Protein AF-A0AAU2SPL1-F1 (afdb_monomer_lite)

Radius of gyration: 20.22 Å; chains: 1; bounding box: 46×49×50 Å

Structure (mmCIF, N/CA/C/O backbone):
data_AF-A0AAU2SPL1-F1
#
_entry.id   AF-A0AAU2SPL1-F1
#
loop_
_atom_site.group_PDB
_atom_site.id
_atom_site.type_symbol
_atom_site.label_atom_id
_atom_site.label_alt_id
_atom_site.label_comp_id
_atom_site.label_asym_id
_atom_site.label_entity_id
_atom_site.label_seq_id
_atom_s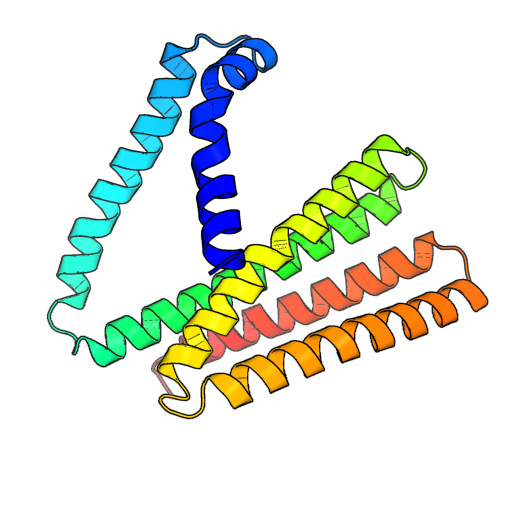ite.pdbx_PDB_ins_code
_atom_site.Cartn_x
_atom_site.Cartn_y
_atom_site.Cartn_z
_atom_site.occupancy
_atom_site.B_iso_or_equiv
_atom_site.auth_seq_id
_atom_site.auth_comp_id
_atom_site.auth_asym_id
_atom_site.auth_atom_id
_atom_site.pdbx_PDB_model_num
ATOM 1 N N . MET A 1 1 ? 6.903 10.094 13.150 1.00 38.91 1 MET A N 1
ATOM 2 C CA . MET A 1 1 ? 7.030 11.472 12.607 1.00 38.91 1 MET A CA 1
ATOM 3 C C . MET A 1 1 ? 7.640 11.510 11.207 1.00 38.91 1 MET A C 1
ATOM 5 O O . MET A 1 1 ? 6.997 12.070 10.337 1.00 38.91 1 MET A O 1
ATOM 9 N N . LEU A 1 2 ? 8.795 10.880 10.939 1.00 44.78 2 LEU A N 1
ATOM 10 C CA . LEU A 1 2 ? 9.399 10.853 9.589 1.00 44.78 2 LEU A CA 1
ATOM 11 C C . LEU A 1 2 ? 8.494 10.259 8.497 1.00 44.78 2 LEU A C 1
ATOM 13 O O . LEU A 1 2 ? 8.427 10.802 7.402 1.00 44.78 2 LEU A O 1
ATOM 17 N N . ALA A 1 3 ? 7.754 9.189 8.795 1.00 45.12 3 ALA A N 1
ATOM 18 C CA . ALA A 1 3 ? 6.826 8.583 7.838 1.00 45.12 3 ALA A CA 1
ATOM 19 C C . ALA A 1 3 ? 5.606 9.486 7.538 1.00 45.12 3 ALA A C 1
ATOM 21 O O . ALA A 1 3 ? 5.127 9.541 6.412 1.00 45.12 3 ALA A O 1
ATOM 22 N N . ALA A 1 4 ? 5.153 10.267 8.528 1.00 47.97 4 ALA A N 1
ATOM 23 C CA . ALA A 1 4 ? 4.039 11.207 8.376 1.00 47.97 4 ALA A CA 1
ATOM 24 C C . ALA A 1 4 ? 4.476 12.410 7.547 1.00 47.97 4 ALA A C 1
ATOM 26 O O . ALA A 1 4 ? 3.766 12.857 6.656 1.00 47.97 4 ALA A O 1
ATOM 27 N N . PHE A 1 5 ? 5.682 12.891 7.843 1.00 52.00 5 PHE A N 1
ATOM 28 C CA . PHE A 1 5 ? 6.346 13.959 7.122 1.00 52.00 5 PHE A CA 1
ATOM 29 C C . PHE A 1 5 ? 6.591 13.576 5.660 1.00 52.00 5 PHE A C 1
ATOM 31 O O . PHE A 1 5 ? 6.215 14.327 4.771 1.00 52.00 5 PHE A O 1
ATOM 38 N N . THR A 1 6 ? 7.167 12.401 5.396 1.00 51.50 6 THR A N 1
ATOM 39 C CA . THR A 1 6 ? 7.421 11.922 4.026 1.00 51.50 6 THR A CA 1
ATOM 40 C C . THR A 1 6 ? 6.134 11.661 3.255 1.00 51.50 6 THR A C 1
ATOM 42 O O . THR A 1 6 ? 6.059 12.060 2.100 1.00 51.50 6 THR A O 1
ATOM 45 N N . PHE A 1 7 ? 5.102 11.083 3.881 1.00 52.59 7 PHE A N 1
ATOM 46 C CA . PHE A 1 7 ? 3.789 10.925 3.252 1.00 52.5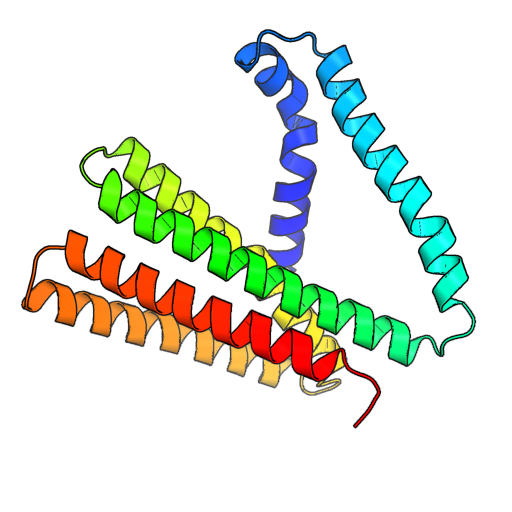9 7 PHE A CA 1
ATOM 47 C C . PHE A 1 7 ? 3.159 12.277 2.911 1.00 52.59 7 PHE A C 1
ATOM 49 O O . PHE A 1 7 ? 2.789 12.502 1.767 1.00 52.59 7 PHE A O 1
ATOM 56 N N . ASN A 1 8 ? 3.099 13.204 3.870 1.00 48.12 8 ASN A N 1
ATOM 57 C CA . ASN A 1 8 ? 2.521 14.529 3.649 1.00 48.12 8 ASN A CA 1
ATOM 58 C C . ASN A 1 8 ? 3.320 15.325 2.605 1.00 48.12 8 ASN A C 1
ATOM 60 O O . ASN A 1 8 ? 2.734 15.998 1.765 1.00 48.12 8 ASN A O 1
ATOM 64 N N . THR A 1 9 ? 4.647 15.183 2.602 1.00 56.47 9 THR A N 1
ATOM 65 C CA . THR A 1 9 ? 5.514 15.770 1.576 1.00 56.47 9 THR A CA 1
ATOM 66 C C . THR A 1 9 ? 5.210 15.163 0.214 1.00 56.47 9 THR A C 1
ATOM 68 O O . THR A 1 9 ? 5.000 15.917 -0.719 1.00 56.47 9 THR A O 1
ATOM 71 N N . ALA A 1 10 ? 5.130 13.836 0.084 1.00 53.78 10 ALA A N 1
ATOM 72 C CA . ALA A 1 10 ? 4.843 13.155 -1.180 1.00 53.78 10 ALA A CA 1
ATOM 73 C C . ALA A 1 10 ? 3.431 13.448 -1.712 1.00 53.78 10 ALA A C 1
ATOM 75 O O . ALA A 1 10 ? 3.253 13.593 -2.916 1.00 53.78 10 ALA A O 1
ATOM 76 N N . GLU A 1 11 ? 2.443 13.569 -0.825 1.00 53.34 11 GLU A N 1
ATOM 77 C CA . GLU A 1 11 ? 1.059 13.890 -1.180 1.00 53.34 11 GLU A CA 1
ATOM 78 C C . GLU A 1 11 ? 0.916 15.344 -1.659 1.00 53.34 11 GLU A C 1
ATOM 80 O O . GLU A 1 11 ? 0.175 15.616 -2.599 1.00 53.34 11 GLU A O 1
ATOM 85 N N . ASN A 1 12 ? 1.667 16.276 -1.060 1.00 60.50 12 ASN A N 1
ATOM 86 C CA . ASN A 1 12 ? 1.650 17.693 -1.439 1.00 60.50 12 ASN A CA 1
ATOM 87 C C . ASN A 1 12 ? 2.723 18.058 -2.481 1.00 60.50 12 ASN A C 1
ATOM 89 O O . ASN A 1 12 ? 2.673 19.144 -3.056 1.00 60.50 12 ASN A O 1
ATOM 93 N N . LEU A 1 13 ? 3.661 17.154 -2.782 1.00 68.00 13 LEU A N 1
ATOM 94 C CA . LEU A 1 13 ? 4.721 17.341 -3.777 1.00 68.00 13 LEU A CA 1
ATOM 95 C C . LEU A 1 13 ? 4.179 17.749 -5.159 1.00 68.00 13 LEU A C 1
ATOM 97 O O . LEU A 1 13 ? 4.741 18.677 -5.743 1.00 68.00 13 LEU A O 1
ATOM 101 N N . PRO A 1 14 ? 3.087 17.150 -5.687 1.00 58.97 14 PRO A N 1
ATOM 102 C CA . PRO A 1 14 ? 2.542 17.531 -6.989 1.00 58.97 14 PRO A CA 1
ATOM 103 C C . PRO A 1 14 ? 2.099 18.996 -7.052 1.00 58.97 14 PRO A C 1
ATOM 105 O O . PRO A 1 14 ? 2.159 19.601 -8.118 1.00 58.97 14 PRO A O 1
ATOM 108 N N . VAL A 1 15 ? 1.710 19.590 -5.916 1.00 65.00 15 VAL A N 1
ATOM 109 C CA . VAL A 1 15 ? 1.323 21.007 -5.833 1.00 65.00 15 VAL A CA 1
ATOM 110 C C . VAL A 1 15 ? 2.522 21.914 -6.121 1.00 65.00 15 VAL A C 1
ATOM 112 O O . VAL A 1 15 ? 2.379 22.924 -6.801 1.00 65.00 15 VAL A O 1
ATOM 115 N N . GLY A 1 16 ? 3.720 21.528 -5.672 1.00 63.19 16 GLY A N 1
ATOM 116 C CA . GLY A 1 16 ? 4.966 22.243 -5.967 1.00 63.19 16 GLY A CA 1
ATOM 117 C C . GLY A 1 16 ? 5.538 21.973 -7.364 1.00 63.19 16 GLY A C 1
ATOM 118 O O . GLY A 1 16 ? 6.454 22.670 -7.784 1.00 63.19 16 GLY A O 1
ATOM 119 N N . LEU A 1 17 ? 5.008 20.978 -8.085 1.00 71.12 17 LEU A N 1
ATOM 120 C CA . LEU A 1 17 ? 5.481 20.554 -9.410 1.00 71.12 17 LEU A CA 1
ATOM 121 C C . LEU A 1 17 ? 4.490 20.872 -10.540 1.00 71.12 17 LEU A C 1
ATOM 123 O O . LEU A 1 17 ? 4.677 20.409 -11.665 1.00 71.12 17 LEU A O 1
ATOM 127 N N . LEU A 1 18 ? 3.451 21.668 -10.264 1.00 69.25 18 LEU A N 1
ATOM 128 C CA . LEU A 1 18 ? 2.404 22.025 -11.228 1.00 69.25 18 LEU A CA 1
ATOM 129 C C . LEU A 1 18 ? 2.968 22.560 -12.551 1.00 69.25 18 LEU A C 1
ATOM 131 O O . LEU A 1 18 ? 2.458 22.220 -13.616 1.00 69.25 18 LEU A O 1
ATOM 135 N N . GLU A 1 19 ? 4.037 23.352 -12.481 1.00 66.44 19 GLU A N 1
ATOM 136 C CA . GLU A 1 19 ? 4.680 23.960 -13.647 1.00 66.44 19 GLU A CA 1
ATOM 137 C C . GLU A 1 19 ? 5.349 22.914 -14.549 1.00 66.44 19 GLU A C 1
ATOM 139 O O . GLU A 1 19 ? 5.041 22.849 -15.740 1.00 66.44 19 GLU A O 1
ATOM 144 N N . LEU A 1 20 ? 6.111 21.985 -13.963 1.00 63.69 20 LEU A N 1
ATOM 145 C CA . LEU A 1 20 ? 6.709 20.847 -14.675 1.00 63.69 20 LEU A CA 1
ATOM 146 C C . LEU A 1 20 ? 5.653 19.894 -15.269 1.00 63.69 20 LEU A C 1
ATOM 148 O O . LEU A 1 20 ? 5.824 19.350 -16.362 1.00 63.69 20 LEU A O 1
ATOM 152 N N . ILE A 1 21 ? 4.549 19.669 -14.550 1.00 62.50 21 ILE A N 1
ATOM 153 C CA . ILE A 1 21 ? 3.431 18.830 -15.012 1.00 62.50 21 ILE A CA 1
ATOM 154 C C . ILE A 1 21 ? 2.746 19.483 -16.220 1.00 62.50 21 ILE A C 1
ATOM 156 O O . ILE A 1 21 ? 2.412 18.798 -17.185 1.00 62.50 21 ILE A O 1
ATOM 160 N N . SER A 1 22 ? 2.578 20.806 -16.194 1.00 67.88 22 SER A N 1
ATOM 161 C CA . SER A 1 22 ? 2.004 21.563 -17.310 1.00 67.88 22 SER A CA 1
ATOM 162 C C . SER A 1 22 ? 2.875 21.480 -18.570 1.00 67.88 22 SER A C 1
ATOM 164 O O . SER A 1 22 ? 2.369 21.193 -19.656 1.00 67.88 22 SER A O 1
ATOM 166 N N . GLU A 1 23 ? 4.194 21.620 -18.411 1.00 72.94 23 GLU A N 1
ATOM 167 C CA . GLU A 1 23 ? 5.168 21.578 -19.503 1.00 72.94 23 GLU A CA 1
ATOM 168 C C . GLU A 1 23 ? 5.265 20.177 -20.125 1.00 72.94 23 GLU A C 1
ATOM 170 O O . GLU A 1 23 ? 5.236 20.030 -21.345 1.00 72.94 23 GLU A O 1
ATOM 175 N N . SER A 1 24 ? 5.296 19.133 -19.292 1.00 70.12 24 SER A N 1
ATOM 176 C CA . SER A 1 24 ? 5.391 17.739 -19.750 1.00 70.12 24 SER A CA 1
ATOM 177 C C . SER A 1 24 ? 4.121 17.211 -20.423 1.00 70.12 24 SER A C 1
ATOM 179 O O . SER A 1 24 ? 4.214 16.407 -21.350 1.00 70.12 24 SER A O 1
ATOM 181 N N . LEU A 1 25 ? 2.938 17.654 -19.989 1.00 71.62 25 LEU A N 1
ATOM 182 C CA . LEU A 1 25 ? 1.662 17.256 -20.593 1.00 71.62 25 LEU A CA 1
ATOM 183 C C . LEU A 1 25 ? 1.255 18.157 -21.775 1.00 71.62 25 LEU A C 1
ATOM 185 O O . LEU A 1 25 ? 0.286 17.843 -22.467 1.00 71.62 25 LEU A O 1
ATOM 189 N N . GLY A 1 26 ? 1.960 19.270 -22.012 1.00 75.50 26 GLY A N 1
ATOM 190 C CA . GLY A 1 26 ? 1.619 20.252 -23.047 1.00 75.50 26 GLY A CA 1
ATOM 191 C C . GLY A 1 26 ? 0.295 20.982 -22.786 1.00 75.50 26 GLY A C 1
ATOM 192 O O . GLY A 1 26 ? -0.354 21.446 -23.724 1.00 75.50 26 GLY A O 1
ATOM 193 N N . VAL A 1 27 ? -0.135 21.058 -21.523 1.00 77.31 27 VAL A N 1
ATOM 194 C CA . VAL A 1 27 ? -1.423 21.636 -21.103 1.00 77.31 27 VAL A CA 1
ATOM 195 C C . VAL A 1 27 ? -1.158 22.877 -20.261 1.00 77.31 27 VAL A C 1
ATOM 197 O O . VAL A 1 27 ? -0.185 22.933 -19.521 1.00 77.31 27 VAL A O 1
ATOM 200 N N . SER A 1 28 ? -2.021 23.889 -20.346 1.00 81.06 28 SER A N 1
ATOM 201 C CA . SER A 1 28 ? -1.796 25.153 -19.642 1.00 81.06 28 SER A CA 1
ATOM 202 C C . SER A 1 28 ? -1.804 24.989 -18.111 1.00 81.06 28 SER A C 1
ATOM 204 O O . SER A 1 28 ? -2.618 24.252 -17.550 1.00 81.06 28 SER A O 1
ATOM 206 N N . LEU A 1 29 ? -0.929 25.728 -17.415 1.00 71.69 29 LEU A N 1
ATOM 207 C CA . LEU A 1 29 ? -0.839 25.753 -15.946 1.00 71.69 29 LEU A CA 1
ATOM 208 C C . LEU A 1 29 ? -2.201 25.959 -15.241 1.00 71.69 29 LEU A C 1
ATOM 210 O O . LEU A 1 29 ? -2.485 25.241 -14.277 1.00 71.69 29 LEU A O 1
ATOM 214 N N . PRO A 1 30 ? -3.097 26.852 -15.722 1.00 72.50 30 PRO A N 1
ATOM 215 C CA . PRO A 1 30 ? -4.425 27.008 -15.135 1.00 72.50 30 PRO A CA 1
ATOM 216 C C . PRO A 1 30 ? -5.279 25.738 -15.228 1.00 72.50 30 PRO A C 1
ATOM 218 O O . PRO A 1 30 ? -6.025 25.452 -14.298 1.00 72.50 30 PRO A O 1
ATOM 221 N N . ALA A 1 31 ? -5.163 24.948 -16.303 1.00 70.56 31 ALA A N 1
ATOM 222 C CA . ALA A 1 31 ? -5.925 23.708 -16.466 1.00 70.56 31 ALA A CA 1
ATOM 223 C C . ALA A 1 31 ? -5.507 22.638 -15.444 1.00 70.56 31 ALA A C 1
ATOM 225 O O . ALA A 1 31 ? -6.364 21.992 -14.840 1.00 70.56 31 ALA A O 1
ATOM 226 N N . VAL A 1 32 ? -4.203 22.500 -15.184 1.00 68.81 32 VAL A N 1
ATOM 227 C CA . VAL A 1 32 ? -3.685 21.611 -14.130 1.00 68.81 32 VAL A CA 1
ATOM 228 C C . VAL A 1 32 ? -4.119 22.114 -12.745 1.00 68.81 32 VAL A C 1
ATOM 230 O O . VAL A 1 32 ? -4.576 21.330 -11.912 1.00 68.81 32 VAL A O 1
ATOM 233 N N . GLY A 1 33 ? -4.087 23.433 -12.521 1.00 69.81 33 GLY A N 1
ATOM 234 C CA . GLY A 1 33 ? -4.607 24.064 -11.303 1.00 69.81 33 GLY A CA 1
ATOM 235 C C . GLY A 1 33 ? -6.104 23.810 -11.065 1.00 69.81 33 GLY A C 1
ATOM 236 O O . GLY A 1 33 ? -6.514 23.539 -9.931 1.00 69.81 33 GLY A O 1
ATOM 237 N N . PHE A 1 34 ? -6.922 23.822 -12.123 1.00 74.00 34 PHE A N 1
ATOM 238 C CA . PHE A 1 34 ? -8.347 23.480 -12.050 1.00 74.00 34 PHE A CA 1
ATOM 239 C C . PHE A 1 34 ? -8.587 22.009 -11.705 1.00 74.00 34 PHE A C 1
ATOM 241 O O . PHE A 1 34 ? -9.513 21.727 -10.950 1.00 74.00 34 PHE A O 1
ATOM 248 N N . LEU A 1 35 ? -7.757 21.079 -12.187 1.00 71.44 35 LEU A N 1
ATOM 249 C CA . LEU A 1 35 ? -7.861 19.662 -11.819 1.00 71.44 35 LEU A CA 1
ATOM 250 C C . LEU A 1 35 ? -7.571 19.439 -10.330 1.00 71.44 35 LEU A C 1
ATOM 252 O O . LEU A 1 35 ? -8.330 18.744 -9.654 1.00 71.44 35 LEU A O 1
ATOM 256 N N . VAL A 1 36 ? -6.523 20.075 -9.796 1.00 67.88 36 VAL A N 1
ATOM 257 C CA . VAL A 1 36 ? -6.168 19.972 -8.369 1.00 67.88 36 VAL A CA 1
ATOM 258 C C . VAL A 1 36 ? -7.227 20.629 -7.481 1.00 67.88 36 VAL A C 1
ATOM 260 O O . VAL A 1 36 ? -7.622 20.068 -6.457 1.00 67.88 36 VAL A O 1
ATOM 263 N N . THR A 1 37 ? -7.750 21.784 -7.894 1.00 73.38 37 THR A N 1
ATOM 264 C CA . THR A 1 37 ? -8.839 22.464 -7.175 1.00 73.38 37 THR A CA 1
ATOM 265 C C . THR A 1 37 ? -10.132 21.653 -7.242 1.00 73.38 37 THR A C 1
ATOM 267 O O . THR A 1 37 ? -10.809 21.494 -6.228 1.00 73.38 37 THR A O 1
ATOM 270 N N . GLY A 1 38 ? -10.450 21.084 -8.407 1.00 75.88 38 GLY A N 1
ATOM 271 C CA . GLY A 1 38 ? -11.585 20.188 -8.610 1.00 75.88 38 GLY A CA 1
ATOM 272 C C . GLY A 1 38 ? -11.526 18.995 -7.663 1.00 75.88 38 GLY A C 1
ATOM 273 O O . GLY A 1 38 ? -12.486 18.767 -6.933 1.00 75.88 38 GLY A O 1
ATOM 274 N N . TYR A 1 39 ? -10.373 18.322 -7.586 1.00 68.81 39 TYR A N 1
ATOM 275 C CA . TYR A 1 39 ? -10.113 17.257 -6.615 1.00 68.81 39 TYR A CA 1
ATOM 276 C C . TYR A 1 39 ? -10.409 17.708 -5.176 1.00 68.81 39 TYR A C 1
ATOM 278 O O . TYR A 1 39 ? -11.217 17.070 -4.494 1.00 68.81 39 TYR A O 1
ATOM 286 N N . GLY A 1 40 ? -9.840 18.840 -4.746 1.00 67.44 40 GLY A N 1
ATOM 287 C CA . GLY A 1 40 ? -10.054 19.394 -3.406 1.00 67.44 40 GLY A CA 1
ATOM 288 C C . GLY A 1 40 ? -11.524 19.694 -3.098 1.00 67.44 40 GLY A C 1
ATOM 289 O O . GLY A 1 40 ? -12.008 19.359 -2.016 1.00 67.44 40 GLY A O 1
ATOM 290 N N . VAL A 1 41 ? -12.268 20.246 -4.062 1.00 74.44 41 VAL A N 1
ATOM 291 C CA . VAL A 1 41 ? -13.713 20.490 -3.931 1.00 74.44 41 VAL A CA 1
ATOM 292 C C . VAL A 1 41 ? -14.479 19.177 -3.791 1.00 74.44 41 VAL A C 1
ATOM 294 O O . VAL A 1 41 ? -15.329 19.080 -2.910 1.00 74.44 41 VAL A O 1
ATOM 297 N N . THR A 1 42 ? -14.170 18.142 -4.578 1.00 72.94 42 THR A N 1
ATOM 298 C CA . THR A 1 42 ? -14.800 16.818 -4.409 1.00 72.94 42 THR A CA 1
ATOM 299 C C . THR A 1 42 ? -14.576 16.250 -3.013 1.00 72.94 42 THR A C 1
ATOM 301 O O . THR A 1 42 ? -15.525 15.772 -2.395 1.00 72.94 42 THR A O 1
ATOM 304 N N . VAL A 1 43 ? -13.353 16.332 -2.483 1.00 68.75 43 VAL A N 1
ATOM 305 C CA . VAL A 1 43 ? -13.029 15.851 -1.130 1.00 68.75 43 VAL A CA 1
ATOM 306 C C . VAL A 1 43 ? -13.771 16.667 -0.064 1.00 68.75 43 VAL A C 1
ATOM 308 O O . VAL A 1 43 ? -14.350 16.100 0.868 1.00 68.75 43 VAL A O 1
ATOM 311 N N . ALA A 1 44 ? -13.823 17.992 -0.211 1.00 70.75 44 ALA A N 1
ATOM 312 C CA . ALA A 1 44 ? -14.551 18.875 0.698 1.00 70.75 44 ALA A CA 1
ATOM 313 C C . ALA A 1 44 ? -16.064 18.594 0.681 1.00 70.75 44 ALA A C 1
ATOM 315 O O . ALA A 1 44 ? -16.682 18.439 1.732 1.00 70.75 44 ALA A O 1
ATOM 316 N N . VAL A 1 45 ? -16.661 18.446 -0.502 1.00 77.31 45 VAL A N 1
ATOM 317 C CA . VAL A 1 45 ? -18.093 18.155 -0.652 1.00 77.31 45 VAL A CA 1
ATOM 318 C C . VAL A 1 45 ? -18.431 16.751 -0.162 1.00 77.31 45 VAL A C 1
ATOM 320 O O . VAL A 1 45 ? -19.477 16.577 0.452 1.00 77.31 45 VAL A O 1
ATOM 323 N N . ALA A 1 46 ? -17.568 15.755 -0.377 1.00 74.25 46 ALA A N 1
ATOM 324 C CA . ALA A 1 46 ? -17.794 14.384 0.083 1.00 74.25 46 ALA A CA 1
ATOM 325 C C . ALA A 1 46 ? -17.625 14.221 1.605 1.00 74.25 46 ALA A C 1
ATOM 327 O O . ALA A 1 46 ? -18.306 13.399 2.222 1.00 74.25 46 ALA A O 1
ATOM 328 N N . SER A 1 47 ? -16.749 15.008 2.234 1.00 71.12 47 SER A N 1
ATOM 329 C CA . SER A 1 47 ? -16.468 14.898 3.673 1.00 71.12 47 SER A CA 1
ATOM 330 C C . SER A 1 47 ? -17.601 15.426 4.562 1.00 71.12 47 SER A C 1
ATOM 332 O O . SER A 1 47 ? -17.862 14.843 5.614 1.00 71.12 47 SER A O 1
ATOM 334 N N . VAL A 1 48 ? -18.334 16.459 4.135 1.00 76.69 48 VAL A N 1
ATOM 335 C CA . VAL A 1 48 ? -19.480 17.033 4.873 1.00 76.69 48 VAL A CA 1
ATOM 336 C C . VAL A 1 48 ? -20.635 16.036 5.111 1.00 76.69 48 VAL A C 1
ATOM 338 O O . VAL A 1 48 ? -21.028 15.855 6.268 1.00 76.69 48 VAL A O 1
ATOM 341 N N . PRO A 1 49 ? -21.193 15.348 4.094 1.00 76.19 49 PRO A N 1
ATOM 342 C CA . PRO A 1 49 ? -22.252 14.363 4.296 1.00 76.19 49 PRO A CA 1
ATOM 343 C C . PRO A 1 49 ? -21.749 13.145 5.068 1.00 76.19 49 PRO A C 1
ATOM 345 O O . PRO A 1 49 ? -22.490 12.611 5.890 1.00 76.19 49 PRO A O 1
ATOM 348 N N . LEU A 1 50 ? -20.487 12.748 4.881 1.00 70.50 50 LEU A N 1
ATOM 349 C CA . LEU A 1 50 ? -19.886 11.670 5.659 1.00 70.50 50 LEU A CA 1
ATOM 350 C C . LEU A 1 50 ? -19.816 12.046 7.146 1.00 70.50 50 LEU A C 1
ATOM 352 O O . LEU A 1 50 ? -20.292 11.289 7.986 1.00 70.50 50 L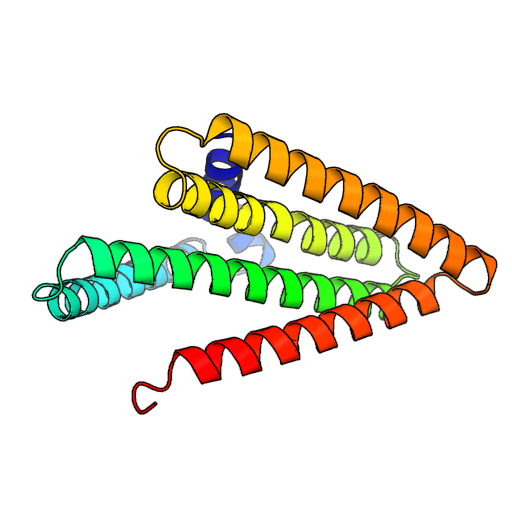EU A O 1
ATOM 356 N N . ALA A 1 51 ? -19.335 13.248 7.478 1.00 73.62 51 ALA A N 1
ATOM 357 C CA . ALA A 1 51 ? -19.304 13.760 8.849 1.00 73.62 51 ALA A CA 1
ATOM 358 C C . ALA A 1 51 ? -20.709 13.848 9.470 1.00 73.62 51 ALA A C 1
ATOM 360 O O . ALA A 1 51 ? -20.897 13.513 10.642 1.00 73.62 51 ALA A O 1
ATOM 361 N N . HIS A 1 52 ? -21.714 14.237 8.681 1.00 79.19 52 HIS A N 1
ATOM 362 C CA . HIS A 1 52 ? -23.107 14.215 9.115 1.00 79.19 52 HIS A CA 1
ATOM 363 C C . HIS A 1 52 ? -23.656 12.798 9.321 1.00 79.19 52 HIS A C 1
ATOM 365 O O . HIS A 1 52 ? -24.398 12.589 10.280 1.00 79.19 52 HIS A O 1
ATOM 371 N N . ALA A 1 53 ? -23.286 11.827 8.486 1.00 80.88 53 ALA A N 1
ATOM 372 C CA . ALA A 1 53 ? -23.757 10.446 8.577 1.00 80.88 53 ALA A CA 1
ATOM 373 C C . ALA A 1 53 ? -23.245 9.732 9.839 1.00 80.88 53 ALA A C 1
ATOM 375 O O . ALA A 1 53 ? -24.003 9.020 10.494 1.00 80.88 53 ALA A O 1
ATOM 376 N N . VAL A 1 54 ? -21.992 9.973 10.240 1.00 80.00 54 VAL A N 1
ATOM 377 C CA . VAL A 1 54 ? -21.407 9.377 11.460 1.00 80.00 54 VAL A CA 1
ATOM 378 C C . VAL A 1 54 ? -21.636 10.201 12.732 1.00 80.00 54 VAL A C 1
ATOM 380 O O . VAL A 1 54 ? -21.220 9.776 13.809 1.00 80.00 54 VAL A O 1
ATOM 383 N N . ARG A 1 55 ? -22.351 11.338 12.670 1.00 79.19 55 ARG A N 1
ATOM 384 C CA . ARG A 1 55 ? -22.537 12.252 13.820 1.00 79.19 55 ARG A CA 1
ATOM 385 C C . ARG A 1 55 ? -23.210 11.615 15.041 1.00 79.19 55 ARG A C 1
ATOM 387 O O . ARG A 1 55 ? -22.981 12.061 16.159 1.00 79.19 55 ARG A O 1
ATOM 394 N N . ALA A 1 56 ? -24.068 10.618 14.819 1.00 78.56 56 ALA A N 1
ATOM 395 C CA . ALA A 1 56 ? -24.808 9.919 15.872 1.00 78.56 56 ALA A CA 1
ATOM 396 C C . ALA A 1 56 ? -24.030 8.727 16.458 1.00 78.56 56 ALA A C 1
ATOM 398 O O . ALA A 1 56 ? -24.436 8.150 17.465 1.00 78.56 56 ALA A O 1
ATOM 399 N N . VAL A 1 57 ? -22.911 8.350 15.836 1.00 78.81 57 VAL A N 1
ATOM 400 C CA . VAL A 1 57 ? -22.084 7.223 16.265 1.00 78.81 57 VAL A CA 1
ATOM 401 C C . VAL A 1 57 ? -21.086 7.713 17.322 1.00 78.81 57 VAL A C 1
ATOM 403 O O . VAL A 1 57 ? -20.481 8.775 17.154 1.00 78.81 57 VAL A O 1
ATOM 406 N N . PRO A 1 58 ? -20.851 6.961 18.416 1.00 84.75 58 PRO A N 1
ATOM 407 C CA . PRO A 1 58 ? -19.840 7.331 19.397 1.00 84.75 58 PRO A CA 1
ATOM 408 C C . PRO A 1 58 ? -18.474 7.513 18.726 1.00 84.75 58 PRO A C 1
ATOM 410 O O . PRO A 1 58 ? -18.000 6.600 18.047 1.00 84.75 58 PRO A O 1
ATOM 413 N N . ARG A 1 59 ? -17.818 8.660 18.966 1.00 73.38 59 ARG A N 1
ATOM 414 C CA . ARG A 1 59 ? -16.530 9.036 18.343 1.00 73.38 59 ARG A CA 1
ATOM 415 C C . ARG A 1 59 ? -15.483 7.921 18.373 1.00 73.38 59 ARG A C 1
ATOM 417 O O . ARG A 1 59 ? -14.745 7.769 17.409 1.00 73.38 59 ARG A O 1
ATOM 424 N N . ARG A 1 60 ? -15.463 7.107 19.437 1.00 72.06 60 ARG A N 1
ATOM 425 C CA . ARG A 1 60 ? -14.573 5.942 19.552 1.00 72.06 60 ARG A CA 1
ATOM 426 C C . ARG A 1 60 ? -14.717 4.961 18.382 1.00 72.06 60 ARG A C 1
ATOM 428 O O . ARG A 1 60 ? -13.710 4.581 17.813 1.00 72.06 60 ARG A O 1
ATOM 435 N N . HIS A 1 61 ? -15.938 4.608 17.974 1.00 73.00 61 HIS A N 1
ATOM 436 C CA . HIS A 1 61 ? -16.156 3.632 16.902 1.00 73.00 61 HIS A CA 1
ATOM 437 C C . HIS A 1 61 ? -15.883 4.239 15.531 1.00 73.00 61 HIS A C 1
ATOM 439 O O . HIS A 1 61 ? -15.362 3.554 14.660 1.00 73.00 61 HIS A O 1
ATOM 445 N N . VAL A 1 62 ? -16.192 5.528 15.353 1.00 74.56 62 VAL A N 1
ATOM 446 C CA . VAL A 1 62 ? -15.858 6.256 14.122 1.00 74.56 62 VAL A CA 1
ATOM 447 C C . VAL A 1 62 ? -14.344 6.275 13.930 1.00 74.56 62 VAL A C 1
ATOM 449 O O . VAL A 1 62 ? -13.858 5.922 12.863 1.00 74.56 62 VAL A O 1
ATOM 452 N N . LEU A 1 63 ? -13.592 6.607 14.983 1.00 70.94 63 LEU A N 1
ATOM 453 C CA . LEU A 1 63 ? -12.131 6.601 14.951 1.00 70.94 63 LEU A CA 1
ATOM 454 C C . LEU A 1 63 ? -11.579 5.195 14.700 1.00 70.94 63 LEU A C 1
ATOM 456 O O . LEU A 1 63 ? -10.750 5.033 13.812 1.00 70.94 63 LEU A O 1
ATOM 460 N N . THR A 1 64 ? -12.069 4.167 15.399 1.00 71.12 64 THR A N 1
ATOM 461 C CA . THR A 1 64 ? -11.639 2.781 15.157 1.00 71.12 64 THR A CA 1
ATOM 462 C C . THR A 1 64 ? -11.946 2.324 13.727 1.00 71.12 64 THR A C 1
ATOM 464 O O . THR A 1 64 ? -11.093 1.707 13.098 1.00 71.12 64 THR A O 1
ATOM 467 N N . GLY A 1 65 ? -13.118 2.665 13.185 1.00 75.69 65 GLY A N 1
ATOM 468 C CA . GLY A 1 65 ? -13.505 2.330 11.813 1.00 75.69 65 GLY A CA 1
ATOM 469 C C . GLY A 1 65 ? -12.646 3.034 10.764 1.00 75.69 65 GLY A C 1
ATOM 470 O O . GLY A 1 65 ? -12.179 2.395 9.827 1.00 75.69 65 GLY A O 1
ATOM 471 N N . VAL A 1 66 ? -12.367 4.328 10.947 1.00 72.31 66 VAL A N 1
ATOM 472 C CA . VAL A 1 66 ? -11.482 5.097 10.056 1.00 72.31 66 VAL A CA 1
ATOM 473 C C . VAL A 1 66 ? -10.047 4.571 10.114 1.00 72.31 66 VAL A C 1
ATOM 475 O O . VAL A 1 66 ? -9.410 4.431 9.074 1.00 72.31 66 VAL A O 1
ATOM 478 N N . LEU A 1 67 ? -9.543 4.226 11.302 1.00 69.12 67 LEU A N 1
ATOM 479 C CA . LEU A 1 67 ? -8.217 3.624 11.466 1.00 69.12 67 LEU A CA 1
ATOM 480 C C . LEU A 1 67 ? -8.129 2.254 10.791 1.00 69.12 67 LEU A C 1
ATOM 482 O O . LEU A 1 67 ? -7.162 1.987 10.082 1.00 69.12 67 LEU A O 1
ATOM 486 N N . ALA A 1 68 ? -9.142 1.405 10.966 1.00 74.31 68 ALA A N 1
ATOM 487 C CA . ALA A 1 68 ? -9.206 0.110 10.299 1.00 74.31 68 ALA A CA 1
ATOM 488 C C . ALA A 1 68 ? -9.247 0.277 8.774 1.00 74.31 68 ALA A C 1
ATOM 490 O O . ALA A 1 68 ? -8.474 -0.366 8.068 1.00 74.31 68 ALA A O 1
ATOM 491 N N . ALA A 1 69 ? -10.080 1.190 8.268 1.00 77.88 69 ALA A N 1
ATOM 492 C CA . ALA A 1 69 ? -10.162 1.494 6.845 1.00 77.88 69 ALA A CA 1
ATOM 493 C C . ALA A 1 69 ? -8.830 2.012 6.285 1.00 77.88 69 ALA A C 1
ATOM 495 O O . ALA A 1 69 ? -8.431 1.580 5.209 1.00 77.88 69 ALA A O 1
ATOM 496 N N . LEU A 1 70 ? -8.121 2.875 7.022 1.00 74.00 70 LEU A N 1
ATOM 497 C CA . LEU A 1 70 ? -6.799 3.386 6.651 1.00 74.00 70 LEU A CA 1
ATOM 498 C C . LEU A 1 70 ? -5.746 2.271 6.585 1.00 74.00 70 LEU A C 1
ATOM 500 O O . LEU A 1 70 ? -4.955 2.221 5.650 1.00 74.00 70 LEU A O 1
ATOM 504 N N . VAL A 1 71 ? -5.725 1.366 7.565 1.00 75.62 71 VAL A N 1
ATOM 505 C CA . VAL A 1 71 ? -4.803 0.220 7.554 1.00 75.62 71 VAL A CA 1
ATOM 506 C C . VAL A 1 71 ? -5.102 -0.689 6.370 1.00 75.62 71 VAL A C 1
ATOM 508 O O . VAL A 1 71 ? -4.190 -1.040 5.624 1.00 75.62 71 VAL A O 1
ATOM 511 N N . VA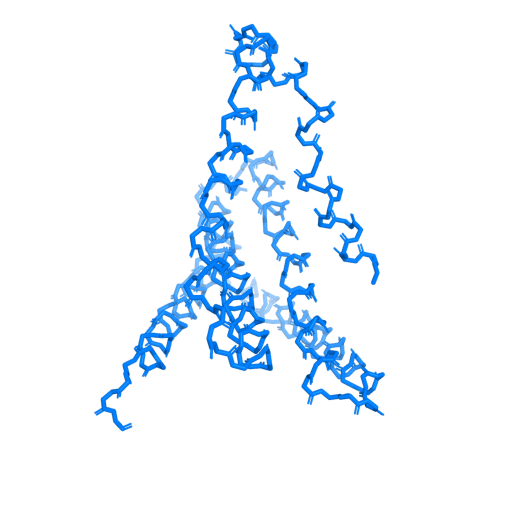L A 1 72 ? -6.372 -1.031 6.160 1.00 78.62 72 VAL A N 1
ATOM 512 C CA . VAL A 1 72 ? -6.784 -1.899 5.053 1.00 78.62 72 VAL A CA 1
ATOM 513 C C . VAL A 1 72 ? -6.461 -1.254 3.707 1.00 78.62 72 VAL A C 1
ATOM 515 O O . VAL A 1 72 ? -5.871 -1.914 2.857 1.00 78.62 72 VAL A O 1
ATOM 518 N N . SER A 1 73 ? -6.782 0.025 3.504 1.00 73.50 73 SER A N 1
ATOM 519 C CA . SER A 1 73 ? -6.517 0.712 2.237 1.00 73.50 73 SER A CA 1
ATOM 520 C C . SER A 1 73 ? -5.020 0.846 1.952 1.00 73.50 73 SER A C 1
ATOM 522 O O . SER A 1 73 ? -4.603 0.566 0.828 1.00 73.50 73 SER A O 1
ATOM 524 N N . SER A 1 74 ? -4.197 1.166 2.956 1.00 74.50 74 SER A N 1
ATOM 525 C CA . SER A 1 74 ? -2.737 1.202 2.814 1.00 74.50 74 SER A CA 1
ATOM 526 C C . SER A 1 74 ? -2.151 -0.169 2.473 1.00 74.50 74 SER A C 1
ATOM 528 O O . SER A 1 74 ? -1.277 -0.259 1.614 1.00 74.50 74 SER A O 1
ATOM 530 N N . LEU A 1 75 ? -2.638 -1.247 3.096 1.00 76.50 75 LEU A N 1
ATOM 531 C CA . LEU A 1 75 ? -2.195 -2.612 2.786 1.00 76.50 75 LEU A CA 1
ATOM 532 C C . LEU A 1 75 ? -2.604 -3.039 1.373 1.00 76.50 75 LEU A C 1
ATOM 534 O O . LEU A 1 75 ? -1.795 -3.602 0.638 1.00 76.50 75 LEU A O 1
ATOM 538 N N . VAL A 1 76 ? -3.840 -2.741 0.968 1.00 79.44 76 VAL A N 1
ATOM 539 C CA . VAL A 1 76 ? -4.342 -3.023 -0.384 1.00 79.44 76 VAL A CA 1
ATOM 540 C C . VAL A 1 76 ? -3.530 -2.263 -1.433 1.00 79.44 76 VAL A C 1
ATOM 542 O O . VAL A 1 76 ? -3.150 -2.858 -2.442 1.00 79.44 76 VAL A O 1
ATOM 545 N N . ALA A 1 77 ? -3.231 -0.983 -1.194 1.00 76.31 77 ALA A N 1
ATOM 546 C CA . ALA A 1 77 ? -2.408 -0.164 -2.080 1.00 76.31 77 ALA A CA 1
ATOM 547 C C . ALA A 1 77 ? -0.966 -0.684 -2.171 1.00 76.31 77 ALA A C 1
ATOM 549 O O . ALA A 1 77 ? -0.397 -0.745 -3.263 1.00 76.31 77 ALA A O 1
ATOM 550 N N . ALA A 1 78 ? -0.386 -1.115 -1.050 1.00 75.75 78 ALA A N 1
ATOM 551 C CA . ALA A 1 78 ? 0.954 -1.686 -1.038 1.00 75.75 78 ALA A CA 1
ATOM 552 C C . ALA A 1 78 ? 1.036 -3.001 -1.807 1.00 75.75 78 ALA A C 1
ATOM 554 O O . ALA A 1 78 ?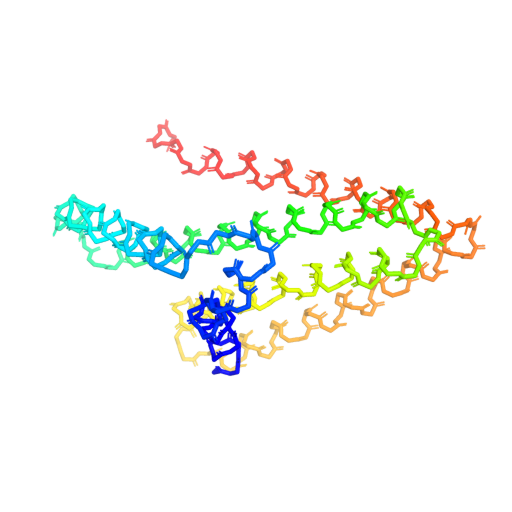 1.896 -3.170 -2.661 1.00 75.75 78 ALA A O 1
ATOM 555 N N . LEU A 1 79 ? 0.082 -3.902 -1.606 1.00 77.06 79 LEU A N 1
ATOM 556 C CA . LEU A 1 79 ? 0.027 -5.139 -2.378 1.00 77.06 79 LEU A CA 1
ATOM 557 C C . LEU A 1 79 ? -0.206 -4.883 -3.873 1.00 77.06 79 LEU A C 1
ATOM 559 O O . LEU A 1 79 ? 0.424 -5.526 -4.706 1.00 77.06 79 LEU A O 1
ATOM 563 N N . ALA A 1 80 ? -1.055 -3.917 -4.234 1.00 79.62 80 ALA A N 1
ATOM 564 C CA . ALA A 1 80 ? -1.261 -3.554 -5.634 1.00 79.62 80 ALA A CA 1
ATOM 565 C C . ALA A 1 80 ? 0.034 -3.026 -6.280 1.00 79.62 80 ALA A C 1
ATOM 567 O O . ALA A 1 80 ? 0.420 -3.473 -7.359 1.00 79.62 80 ALA A O 1
ATOM 568 N N . THR A 1 81 ? 0.740 -2.118 -5.605 1.00 77.88 81 THR A N 1
ATOM 569 C CA . THR A 1 81 ? 2.007 -1.541 -6.093 1.00 77.88 81 THR A CA 1
ATOM 570 C C . THR A 1 81 ? 3.153 -2.555 -6.109 1.00 77.88 81 THR A C 1
ATOM 572 O O . THR A 1 81 ? 3.925 -2.566 -7.066 1.00 77.88 81 THR A O 1
ATOM 575 N N . GLN A 1 82 ? 3.233 -3.467 -5.133 1.00 77.50 82 GLN A N 1
ATOM 576 C CA . GLN A 1 82 ? 4.146 -4.616 -5.164 1.00 77.50 82 GLN A CA 1
ATOM 577 C C . GLN A 1 82 ? 3.843 -5.550 -6.339 1.00 77.50 82 GLN A C 1
ATOM 579 O O . GLN A 1 82 ? 4.766 -5.954 -7.042 1.00 77.50 82 GLN A O 1
ATOM 584 N N . GLY A 1 83 ? 2.571 -5.861 -6.596 1.00 78.69 83 GLY A N 1
ATOM 585 C CA . GLY A 1 83 ? 2.170 -6.729 -7.703 1.00 78.69 83 GLY A CA 1
ATOM 586 C C . GLY A 1 83 ? 2.535 -6.123 -9.057 1.00 78.69 83 GLY A C 1
ATOM 587 O O . GLY A 1 83 ? 3.162 -6.784 -9.883 1.00 78.69 83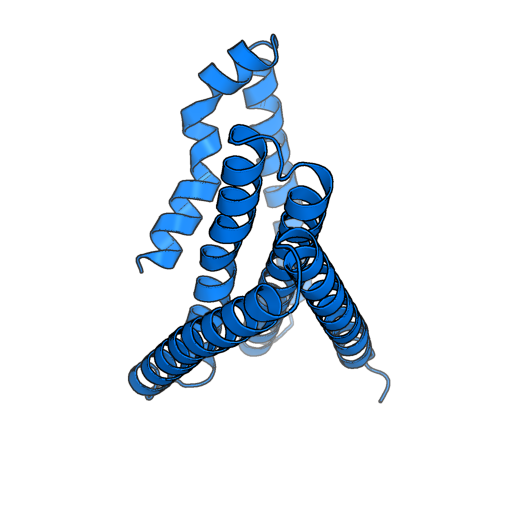 GLY A O 1
ATOM 588 N N . VAL A 1 84 ? 2.218 -4.839 -9.256 1.00 83.19 84 VAL A N 1
ATOM 589 C CA . VAL A 1 84 ? 2.596 -4.087 -10.464 1.00 83.19 84 VAL A CA 1
ATOM 590 C C . VAL A 1 84 ? 4.115 -4.009 -10.613 1.00 83.19 84 VAL A C 1
ATOM 592 O O . VAL A 1 84 ? 4.623 -4.231 -11.708 1.00 83.19 84 VAL A O 1
ATOM 595 N N . GLY A 1 85 ? 4.848 -3.744 -9.530 1.00 80.06 85 GLY A N 1
ATOM 596 C CA . GLY A 1 85 ? 6.308 -3.691 -9.547 1.00 80.06 85 GLY A CA 1
ATOM 597 C C . GLY A 1 85 ? 6.946 -5.025 -9.933 1.00 80.06 85 GLY A C 1
ATOM 598 O O . GLY A 1 85 ? 7.805 -5.061 -10.807 1.00 80.06 85 GLY A O 1
ATOM 599 N N . MET A 1 86 ? 6.479 -6.130 -9.349 1.00 80.56 86 MET A N 1
ATOM 600 C CA . MET A 1 86 ? 6.974 -7.481 -9.638 1.00 80.56 86 MET A CA 1
ATOM 601 C C . MET A 1 86 ? 6.671 -7.922 -11.073 1.00 80.56 86 MET A C 1
ATOM 603 O O . MET A 1 86 ? 7.558 -8.407 -11.774 1.00 80.56 86 MET A O 1
ATOM 607 N N . LEU A 1 87 ? 5.442 -7.709 -11.551 1.00 83.75 87 LEU A N 1
ATOM 608 C CA . LEU A 1 87 ? 5.067 -8.018 -12.935 1.00 83.75 87 LEU A CA 1
ATOM 609 C C . LEU A 1 87 ? 5.789 -7.111 -13.939 1.00 83.75 87 LEU A C 1
ATOM 611 O O . LEU A 1 87 ? 6.195 -7.573 -15.005 1.00 83.75 87 LEU A O 1
ATOM 615 N N . GLY A 1 88 ? 5.992 -5.840 -13.592 1.00 80.31 88 GLY A N 1
ATOM 616 C CA . GLY A 1 88 ? 6.757 -4.881 -14.382 1.00 80.31 88 GLY A CA 1
ATOM 617 C C . GLY A 1 88 ? 8.234 -5.256 -14.492 1.00 80.31 88 GLY A C 1
ATOM 618 O O . GLY A 1 88 ? 8.787 -5.246 -15.590 1.00 80.31 88 GLY A O 1
ATOM 619 N N . LEU A 1 89 ? 8.860 -5.667 -13.385 1.00 79.94 89 LEU A N 1
ATOM 620 C CA . LEU A 1 89 ? 10.230 -6.189 -13.362 1.00 79.94 89 LEU A CA 1
ATOM 621 C C . LEU A 1 89 ? 10.354 -7.493 -14.150 1.00 79.94 89 LEU A C 1
ATOM 623 O O . LEU A 1 89 ? 11.323 -7.669 -14.886 1.00 79.94 89 LEU A O 1
ATOM 627 N N . TYR A 1 90 ? 9.356 -8.375 -14.069 1.00 80.00 90 TYR A N 1
ATOM 628 C CA . TYR A 1 90 ? 9.303 -9.556 -14.921 1.00 80.00 90 TYR A CA 1
ATOM 629 C C . TYR A 1 90 ? 9.225 -9.170 -16.402 1.00 80.00 90 TYR A C 1
ATOM 631 O O . TYR A 1 90 ? 10.019 -9.659 -17.194 1.00 80.00 90 TYR A O 1
ATOM 639 N N . ALA A 1 91 ? 8.317 -8.279 -16.803 1.00 84.69 91 ALA A N 1
ATOM 640 C CA . ALA A 1 91 ? 8.101 -7.946 -18.211 1.00 84.69 91 ALA A CA 1
ATOM 641 C C . ALA A 1 91 ? 9.249 -7.123 -18.823 1.00 84.69 91 ALA A C 1
ATOM 643 O O . ALA A 1 91 ? 9.715 -7.439 -19.919 1.00 84.69 91 ALA A O 1
ATOM 644 N N . ALA A 1 92 ? 9.721 -6.102 -18.106 1.00 85.38 92 ALA A N 1
ATOM 645 C CA . ALA A 1 92 ? 10.607 -5.052 -18.609 1.00 85.38 92 ALA A CA 1
ATOM 646 C C . ALA A 1 92 ? 11.959 -4.969 -17.875 1.00 85.38 92 ALA A C 1
ATOM 648 O O . ALA A 1 92 ? 12.694 -3.998 -18.055 1.00 85.38 92 ALA A O 1
ATOM 649 N N . GLY A 1 93 ? 12.331 -5.989 -17.093 1.00 75.94 93 GLY A N 1
ATOM 650 C CA . GLY A 1 93 ? 13.580 -6.027 -16.317 1.00 75.94 93 GLY A CA 1
ATOM 651 C C . GLY A 1 93 ? 14.877 -5.947 -17.133 1.00 75.94 93 GLY A C 1
ATOM 652 O O . GLY A 1 93 ? 15.945 -5.767 -16.559 1.00 75.94 93 GLY A O 1
ATOM 653 N N . ALA A 1 94 ? 14.796 -6.033 -18.465 1.00 80.31 94 ALA A N 1
ATOM 654 C CA . ALA A 1 94 ? 15.926 -5.812 -19.368 1.00 80.31 94 ALA A CA 1
ATOM 655 C C . ALA A 1 94 ? 16.284 -4.320 -19.548 1.00 80.31 94 ALA A C 1
ATOM 657 O O . ALA A 1 94 ? 17.375 -4.001 -20.015 1.00 80.31 94 ALA A O 1
ATOM 658 N N . HIS A 1 95 ? 15.385 -3.396 -19.186 1.00 80.00 95 HIS A N 1
ATOM 659 C CA . HIS A 1 95 ? 15.601 -1.955 -19.315 1.00 80.00 95 HIS A CA 1
ATOM 660 C C . HIS A 1 95 ? 15.921 -1.327 -17.955 1.00 80.00 95 HIS A C 1
ATOM 662 O O . HIS A 1 95 ? 15.073 -1.283 -17.066 1.00 80.00 95 HIS A O 1
ATOM 668 N N . GLN A 1 96 ? 17.123 -0.760 -17.813 1.00 73.69 96 GLN A N 1
ATOM 669 C CA . GLN A 1 96 ? 17.606 -0.179 -16.552 1.00 73.69 96 GLN A CA 1
ATOM 670 C C . GLN A 1 96 ? 16.667 0.898 -15.982 1.00 73.69 96 GLN A C 1
ATOM 672 O O . GLN A 1 96 ? 16.407 0.919 -14.782 1.00 73.69 96 GLN A O 1
ATOM 677 N N . VAL A 1 97 ? 16.107 1.757 -16.840 1.00 80.50 97 VAL A N 1
ATOM 678 C CA . VAL A 1 97 ? 15.144 2.787 -16.417 1.00 80.50 97 VAL A CA 1
ATOM 679 C C . VAL A 1 97 ? 13.859 2.153 -15.879 1.00 80.50 97 VAL A C 1
ATOM 681 O O . VAL A 1 97 ? 13.375 2.565 -14.830 1.00 80.50 97 VAL A O 1
ATOM 684 N N . ALA A 1 98 ? 13.335 1.117 -16.541 1.00 73.31 98 ALA A N 1
ATOM 685 C CA . ALA A 1 98 ? 12.130 0.423 -16.090 1.00 73.31 98 ALA A CA 1
ATOM 686 C C . ALA A 1 98 ? 12.351 -0.258 -14.731 1.00 73.31 98 ALA A C 1
ATOM 688 O O . ALA A 1 98 ? 11.509 -0.139 -13.844 1.00 73.31 98 ALA A O 1
ATOM 689 N N . VAL A 1 99 ? 13.510 -0.895 -14.532 1.00 71.06 99 VAL A N 1
ATOM 690 C CA . VAL A 1 99 ? 13.891 -1.494 -13.243 1.00 71.06 99 VAL A CA 1
ATOM 691 C C . VAL A 1 99 ? 13.879 -0.450 -12.128 1.00 71.06 99 VAL A C 1
ATOM 693 O O . VAL A 1 99 ? 13.248 -0.669 -11.097 1.00 71.06 99 VAL A O 1
ATOM 696 N N . VAL A 1 100 ? 14.516 0.706 -12.340 1.00 74.00 100 VAL A N 1
ATOM 697 C CA . VAL A 1 100 ? 14.535 1.789 -11.345 1.00 74.00 100 VAL A CA 1
ATOM 698 C C . VAL A 1 100 ? 13.121 2.293 -11.057 1.00 74.00 100 VAL A C 1
ATOM 700 O O . VAL A 1 100 ? 12.752 2.422 -9.893 1.00 74.00 100 VAL A O 1
ATOM 703 N N . VAL A 1 101 ? 12.304 2.522 -12.088 1.00 77.94 101 VAL A N 1
ATOM 704 C CA . VAL A 1 101 ? 10.920 2.994 -11.930 1.00 77.94 101 VAL A CA 1
ATOM 705 C C . VAL A 1 101 ? 10.081 2.013 -11.110 1.00 77.94 101 VAL A C 1
ATOM 707 O O . VAL A 1 101 ? 9.405 2.431 -10.171 1.00 77.94 101 VAL A O 1
ATOM 710 N N . PHE A 1 102 ? 10.146 0.712 -11.402 1.00 75.81 102 PHE A N 1
ATOM 711 C CA . PHE A 1 102 ? 9.372 -0.290 -10.665 1.00 75.81 102 PHE A CA 1
ATOM 712 C C . PHE A 1 102 ? 9.876 -0.495 -9.231 1.00 75.81 102 PHE A C 1
ATOM 714 O O . PHE A 1 102 ? 9.061 -0.674 -8.326 1.00 75.81 102 PHE A O 1
ATOM 721 N N . LEU A 1 103 ? 11.187 -0.398 -8.987 1.00 72.38 103 LEU A N 1
ATOM 722 C CA . LEU A 1 103 ? 11.741 -0.423 -7.629 1.00 72.38 103 LEU A CA 1
ATOM 723 C C . LEU A 1 103 ? 11.320 0.806 -6.814 1.00 72.38 103 LEU A C 1
ATOM 725 O O . LEU A 1 103 ? 10.956 0.668 -5.647 1.00 72.38 103 LEU A O 1
ATOM 729 N N . VAL A 1 104 ? 11.313 1.995 -7.422 1.00 75.75 104 VAL A N 1
ATOM 730 C CA . VAL A 1 104 ? 10.832 3.229 -6.780 1.00 75.75 104 VAL A CA 1
ATOM 731 C C . VAL A 1 104 ? 9.337 3.137 -6.481 1.00 75.75 104 VAL A C 1
ATOM 733 O O . VAL A 1 104 ? 8.925 3.452 -5.365 1.00 75.75 104 VAL A O 1
ATOM 736 N N . LEU A 1 105 ? 8.533 2.650 -7.430 1.00 79.75 105 LEU A N 1
ATOM 737 C CA . LEU A 1 105 ? 7.100 2.421 -7.237 1.00 79.75 105 LEU A CA 1
ATOM 738 C C . LEU A 1 105 ? 6.846 1.491 -6.046 1.00 79.75 105 LEU A C 1
ATOM 740 O O . LEU A 1 105 ? 6.012 1.786 -5.191 1.00 79.75 105 LEU A O 1
ATOM 744 N N . MET A 1 106 ? 7.601 0.395 -5.961 1.00 73.31 106 MET A N 1
ATOM 745 C CA . MET A 1 106 ? 7.512 -0.528 -4.838 1.00 73.31 106 MET A CA 1
ATOM 746 C C . MET A 1 106 ? 7.948 0.100 -3.512 1.00 73.31 106 MET A C 1
ATOM 748 O O . MET A 1 106 ? 7.301 -0.131 -2.491 1.00 73.31 106 MET A O 1
ATOM 752 N N . GLY A 1 107 ? 9.023 0.889 -3.512 1.00 69.62 107 GLY A N 1
ATOM 753 C CA . GLY A 1 107 ? 9.511 1.583 -2.321 1.00 69.62 107 GLY A CA 1
ATOM 754 C C . GLY A 1 107 ? 8.536 2.646 -1.808 1.00 69.62 107 GLY A C 1
ATOM 755 O O . GLY A 1 107 ? 8.385 2.809 -0.598 1.00 69.62 107 GLY A O 1
ATOM 756 N N . GLY A 1 108 ? 7.816 3.321 -2.707 1.00 73.12 108 GLY A N 1
ATOM 757 C CA . GLY A 1 108 ? 6.831 4.353 -2.365 1.00 73.12 108 GLY A CA 1
ATOM 758 C C . GLY A 1 108 ? 5.671 3.846 -1.501 1.00 73.12 108 GLY A C 1
ATOM 759 O O . GLY A 1 108 ? 5.112 4.602 -0.708 1.00 73.12 108 GLY A O 1
ATOM 760 N N . ALA A 1 109 ? 5.354 2.554 -1.581 1.00 73.06 109 ALA A N 1
ATOM 761 C CA . ALA A 1 109 ? 4.297 1.924 -0.797 1.00 73.06 109 ALA A CA 1
ATOM 762 C C . ALA A 1 109 ? 4.628 1.740 0.694 1.00 73.06 109 ALA A C 1
ATOM 764 O O . ALA A 1 109 ? 3.720 1.626 1.523 1.00 73.06 109 ALA A O 1
ATOM 765 N N . LEU A 1 110 ? 5.915 1.738 1.060 1.00 70.38 110 LEU A N 1
ATOM 766 C CA . LEU A 1 110 ? 6.361 1.506 2.437 1.00 70.38 110 LEU A CA 1
ATOM 767 C C . LEU A 1 110 ? 5.895 2.610 3.391 1.00 70.38 110 LEU A C 1
ATOM 769 O O . LEU A 1 110 ? 5.481 2.320 4.512 1.00 70.38 110 LEU A O 1
ATOM 773 N N . GLY A 1 111 ? 5.929 3.870 2.948 1.00 71.88 111 GLY A N 1
ATOM 774 C CA . GLY A 1 111 ? 5.538 5.026 3.759 1.00 71.88 111 GLY A CA 1
ATOM 775 C C . GLY A 1 111 ? 4.089 4.945 4.264 1.00 71.88 111 GLY A C 1
ATOM 776 O O . GLY A 1 111 ? 3.884 4.949 5.481 1.00 71.88 111 GLY A O 1
ATOM 777 N N . PRO A 1 112 ? 3.088 4.824 3.369 1.00 71.69 112 PRO A N 1
ATOM 778 C CA . PRO A 1 112 ? 1.678 4.687 3.742 1.00 71.69 112 PRO A CA 1
ATOM 779 C C . PRO A 1 112 ? 1.384 3.499 4.668 1.00 71.69 112 PRO A C 1
ATOM 781 O O . PRO A 1 112 ? 0.613 3.641 5.621 1.00 71.69 112 PRO A O 1
ATOM 784 N N . VAL A 1 113 ? 2.008 2.339 4.431 1.00 72.00 113 VAL A N 1
ATOM 785 C CA . VAL A 1 113 ? 1.836 1.147 5.282 1.00 72.00 113 VAL A CA 1
ATOM 786 C C . VAL A 1 113 ? 2.404 1.390 6.667 1.00 72.00 113 VAL A C 1
ATOM 788 O O . VAL A 1 113 ? 1.719 1.164 7.660 1.00 72.00 113 VAL A O 1
ATOM 791 N N . PHE A 1 114 ? 3.635 1.891 6.741 1.00 75.12 114 PHE A N 1
ATOM 792 C CA . PHE A 1 114 ? 4.302 2.160 8.008 1.00 75.12 114 PHE A CA 1
ATOM 793 C C . PHE A 1 114 ? 3.565 3.235 8.811 1.00 75.12 114 PHE A C 1
ATOM 795 O O . PHE A 1 114 ? 3.441 3.135 10.028 1.00 75.12 114 PHE A O 1
ATOM 802 N N . MET A 1 115 ? 3.009 4.241 8.137 1.00 72.94 115 MET A N 1
ATOM 803 C CA . MET A 1 115 ? 2.164 5.245 8.775 1.00 72.94 115 MET A CA 1
ATOM 804 C C . MET A 1 115 ? 0.870 4.668 9.325 1.00 72.94 115 MET A C 1
ATOM 806 O O . MET A 1 115 ? 0.514 4.957 10.469 1.00 72.94 115 MET A O 1
ATOM 810 N N . ALA A 1 116 ? 0.175 3.849 8.540 1.00 76.50 116 ALA A N 1
ATOM 811 C CA . ALA A 1 116 ? -1.077 3.253 8.975 1.00 76.50 116 ALA A CA 1
ATOM 812 C C . ALA A 1 116 ? -0.867 2.306 10.167 1.00 76.50 116 ALA A C 1
ATOM 814 O O . ALA A 1 116 ? -1.626 2.364 11.135 1.00 76.50 116 ALA A O 1
ATOM 815 N N . THR A 1 117 ? 0.198 1.498 10.154 1.00 72.81 117 THR A N 1
ATOM 816 C CA . THR A 1 117 ? 0.522 0.588 11.262 1.00 72.81 117 THR A CA 1
ATOM 817 C C . THR A 1 117 ? 0.967 1.337 12.516 1.00 72.81 117 THR A C 1
ATOM 819 O O . THR A 1 117 ? 0.480 1.022 13.602 1.00 72.81 117 THR A O 1
ATOM 822 N N . GLN A 1 118 ? 1.798 2.380 12.396 1.00 74.69 118 GLN A N 1
ATOM 823 C CA . GLN A 1 118 ? 2.157 3.234 13.538 1.00 74.69 118 GLN A CA 1
ATOM 824 C C . GLN A 1 118 ? 0.939 3.932 14.144 1.00 74.69 118 GLN A C 1
ATOM 826 O O . GLN A 1 118 ? 0.792 3.979 15.366 1.00 74.69 118 GLN A O 1
ATOM 831 N N . ASN A 1 119 ? 0.055 4.458 13.297 1.00 76.38 119 ASN A N 1
ATOM 832 C CA . ASN A 1 119 ? -1.154 5.132 13.748 1.00 76.38 119 ASN A CA 1
ATOM 833 C C . ASN A 1 119 ? -2.092 4.162 14.482 1.00 76.38 119 ASN A C 1
ATOM 835 O O . ASN A 1 119 ? -2.631 4.502 15.533 1.00 76.38 119 ASN A O 1
ATOM 839 N N . ALA A 1 120 ? -2.234 2.927 13.993 1.00 72.69 120 ALA A N 1
ATOM 840 C CA . ALA A 1 120 ? -2.993 1.890 14.687 1.00 72.69 120 ALA A CA 1
ATOM 841 C C . ALA A 1 120 ? -2.371 1.521 16.048 1.00 72.69 120 ALA A C 1
ATOM 843 O O . ALA A 1 120 ? -3.087 1.437 17.044 1.00 72.69 120 ALA A O 1
ATOM 844 N N . MET A 1 121 ? -1.044 1.374 16.134 1.00 75.19 121 MET A N 1
ATOM 845 C CA . MET A 1 121 ? -0.349 1.037 17.389 1.00 75.19 121 MET A CA 1
ATOM 846 C C . MET A 1 121 ? -0.550 2.089 18.480 1.00 75.19 121 MET A C 1
ATOM 848 O O . MET A 1 121 ? -0.741 1.727 19.641 1.00 75.19 121 MET A O 1
ATOM 852 N N . LEU A 1 122 ? -0.574 3.375 18.113 1.00 79.00 122 LEU A N 1
ATOM 853 C CA . LEU A 1 122 ? -0.850 4.475 19.043 1.00 79.00 122 LEU A CA 1
ATOM 854 C C . LEU A 1 122 ? -2.222 4.352 19.722 1.00 79.00 122 LEU A C 1
ATOM 856 O O . LEU A 1 122 ? -2.373 4.774 20.866 1.00 79.00 122 LEU A O 1
ATOM 860 N N . HIS A 1 123 ? -3.201 3.762 19.037 1.00 71.56 123 HIS A N 1
ATOM 861 C CA . HIS A 1 123 ? -4.574 3.647 19.525 1.00 71.56 123 HIS A CA 1
ATOM 862 C C . HIS A 1 123 ? -4.876 2.284 20.157 1.00 71.56 123 HIS A C 1
ATOM 864 O O . HIS A 1 123 ? -5.655 2.211 21.105 1.00 71.56 123 HIS A O 1
ATOM 870 N N . CYS A 1 124 ? -4.274 1.205 19.654 1.00 69.25 124 CYS A N 1
ATOM 871 C CA . CYS A 1 124 ? -4.519 -0.155 20.137 1.00 69.25 124 CYS A CA 1
ATOM 872 C C . CYS A 1 124 ? -3.650 -0.542 21.343 1.00 69.25 124 CYS A C 1
ATOM 874 O O . CYS A 1 124 ? -4.037 -1.433 22.094 1.00 69.25 124 CYS A O 1
ATOM 876 N N . ALA A 1 125 ? -2.502 0.114 21.551 1.00 72.50 125 ALA A N 1
ATOM 877 C CA . ALA A 1 125 ? -1.599 -0.154 22.673 1.00 72.50 125 ALA A CA 1
ATOM 878 C C . ALA A 1 125 ? -1.219 1.122 23.459 1.00 72.50 125 ALA A C 1
ATOM 880 O O . ALA A 1 125 ? -0.028 1.413 23.622 1.00 72.50 125 ALA A O 1
ATOM 881 N N . PRO A 1 126 ? -2.199 1.897 23.968 1.00 71.69 126 PRO A N 1
ATOM 882 C CA . PRO A 1 126 ? -1.910 3.109 24.727 1.00 71.69 126 PRO A CA 1
ATOM 883 C C . PRO A 1 126 ? -1.100 2.767 25.989 1.00 71.69 126 PRO A C 1
ATOM 885 O O . PRO A 1 126 ? -1.506 1.933 26.796 1.00 71.69 126 PRO A O 1
ATOM 888 N N . GLY A 1 127 ? 0.074 3.387 26.137 1.00 79.38 127 GLY A N 1
ATOM 889 C CA . GLY A 1 127 ? 0.995 3.154 27.260 1.00 79.38 127 GLY A CA 1
ATOM 890 C C . GLY A 1 127 ? 2.035 2.043 27.052 1.00 79.38 127 GLY A C 1
ATOM 891 O O . GLY A 1 127 ? 2.859 1.833 27.936 1.00 79.38 127 GLY A O 1
ATOM 892 N N . ARG A 1 128 ? 2.026 1.349 25.903 1.00 82.38 128 ARG A N 1
ATOM 893 C CA . ARG A 1 128 ? 3.077 0.393 25.477 1.00 82.38 128 ARG A CA 1
ATOM 894 C C . ARG A 1 128 ? 3.511 0.613 24.025 1.00 82.38 128 ARG A C 1
ATOM 896 O O . ARG A 1 128 ? 3.962 -0.308 23.342 1.00 82.38 128 ARG A O 1
ATOM 903 N N . THR A 1 129 ? 3.297 1.825 23.519 1.00 80.31 129 THR A N 1
ATOM 904 C CA . THR A 1 129 ? 3.554 2.193 22.123 1.00 80.31 129 THR A CA 1
ATOM 905 C C . THR A 1 129 ? 5.019 1.993 21.745 1.00 80.31 129 THR A C 1
ATOM 907 O O . THR A 1 129 ? 5.313 1.588 20.629 1.00 80.31 129 THR A O 1
ATOM 910 N N . ASP A 1 130 ? 5.935 2.247 22.673 1.00 78.75 130 ASP A N 1
ATOM 911 C CA . ASP A 1 130 ? 7.371 2.009 22.546 1.00 78.75 130 ASP A CA 1
ATOM 912 C C . ASP A 1 130 ? 7.690 0.537 22.246 1.00 78.75 130 ASP A C 1
ATOM 914 O O . ASP A 1 130 ? 8.377 0.243 21.266 1.00 78.75 130 ASP A O 1
ATOM 918 N N . ILE A 1 131 ? 7.116 -0.392 23.014 1.00 81.00 131 ILE A N 1
ATOM 919 C CA . ILE A 1 131 ? 7.272 -1.835 22.795 1.00 81.00 131 ILE A CA 1
ATOM 920 C C . ILE A 1 131 ? 6.606 -2.250 21.476 1.00 81.00 131 ILE A C 1
ATOM 922 O O . ILE A 1 131 ? 7.185 -3.024 20.716 1.00 81.00 131 ILE A O 1
ATOM 926 N N . ALA A 1 132 ? 5.417 -1.724 21.166 1.00 71.75 132 ALA A N 1
ATOM 927 C CA . ALA A 1 132 ? 4.711 -2.027 19.919 1.00 71.75 132 ALA A CA 1
ATOM 928 C C . ALA A 1 132 ? 5.484 -1.544 18.676 1.00 71.75 132 ALA A C 1
ATOM 930 O O . ALA A 1 132 ? 5.614 -2.280 17.697 1.00 71.75 132 ALA A O 1
ATOM 931 N N . LEU A 1 133 ? 6.057 -0.339 18.730 1.00 76.69 133 LEU A N 1
ATOM 932 C CA . LEU A 1 133 ? 6.918 0.217 17.684 1.00 76.69 133 LEU A CA 1
ATOM 933 C C . LEU A 1 133 ? 8.208 -0.595 17.529 1.00 76.69 133 LEU A C 1
ATOM 935 O O . LEU A 1 133 ? 8.621 -0.869 16.400 1.00 76.69 133 LEU A O 1
ATOM 939 N N . ALA A 1 134 ? 8.825 -1.007 18.640 1.00 77.00 134 ALA A N 1
ATOM 940 C CA . ALA A 1 134 ? 10.014 -1.853 18.629 1.00 77.00 134 ALA A CA 1
ATOM 941 C C . ALA A 1 134 ? 9.723 -3.227 18.007 1.00 77.00 134 ALA A C 1
ATOM 943 O O . ALA A 1 134 ? 10.466 -3.673 17.134 1.00 77.00 134 ALA A O 1
ATOM 944 N N . ALA A 1 135 ? 8.610 -3.861 18.383 1.00 75.44 135 ALA A N 1
ATOM 945 C CA . ALA A 1 135 ? 8.167 -5.127 17.806 1.00 75.44 135 ALA A CA 1
ATOM 946 C C . ALA A 1 135 ? 7.872 -4.999 16.302 1.00 75.44 135 ALA A C 1
ATOM 948 O O . ALA A 1 135 ? 8.295 -5.849 15.522 1.00 75.44 135 ALA A O 1
ATOM 949 N N . ASN A 1 136 ? 7.221 -3.912 15.877 1.00 75.31 136 ASN A N 1
ATOM 950 C CA . ASN A 1 136 ? 6.964 -3.632 14.464 1.00 75.31 136 ASN A CA 1
ATOM 951 C C . ASN A 1 136 ? 8.258 -3.454 13.656 1.00 75.31 136 ASN A C 1
ATOM 953 O O . ASN A 1 136 ? 8.394 -4.008 12.569 1.00 75.31 136 ASN A O 1
ATOM 957 N N . SER A 1 137 ? 9.228 -2.716 14.200 1.00 75.00 137 SER A N 1
ATOM 958 C CA . SER A 1 137 ? 10.555 -2.564 13.593 1.00 75.00 137 SER A CA 1
ATOM 959 C C . SER A 1 137 ? 11.296 -3.905 13.503 1.00 75.00 137 SER A C 1
ATOM 961 O O . SER A 1 137 ? 11.869 -4.238 12.466 1.00 75.00 137 SER A O 1
ATOM 963 N N . GLY A 1 138 ? 11.230 -4.717 14.562 1.00 67.94 138 GLY A N 1
ATOM 964 C CA . GLY A 1 138 ? 11.804 -6.063 14.590 1.00 67.94 138 GLY A CA 1
ATOM 965 C C . GLY A 1 138 ? 11.198 -6.979 13.526 1.00 67.94 138 GLY A C 1
ATOM 966 O O . GLY A 1 138 ? 11.936 -7.599 12.764 1.00 67.94 138 GLY A O 1
ATOM 967 N N . ALA A 1 139 ? 9.869 -7.008 13.418 1.00 70.06 139 ALA A N 1
ATOM 968 C CA . ALA A 1 139 ? 9.159 -7.777 12.398 1.00 70.06 139 ALA A CA 1
ATOM 969 C C . ALA A 1 139 ? 9.514 -7.316 10.974 1.00 70.06 139 ALA A C 1
ATOM 971 O O . ALA A 1 139 ? 9.729 -8.149 10.096 1.00 70.06 139 ALA A O 1
ATOM 972 N N . TYR A 1 140 ? 9.640 -6.005 10.754 1.00 67.75 140 TYR A N 1
ATOM 973 C CA . TYR A 1 140 ? 10.046 -5.441 9.467 1.00 67.75 140 TYR A CA 1
ATOM 974 C C . TYR A 1 140 ? 11.458 -5.882 9.056 1.00 67.75 140 TYR A C 1
ATOM 976 O O . TYR A 1 140 ? 11.652 -6.403 7.958 1.00 67.75 140 TYR A O 1
ATOM 984 N N . ASN A 1 141 ? 12.439 -5.747 9.952 1.00 73.19 141 ASN A N 1
ATOM 985 C CA . ASN A 1 141 ? 13.821 -6.147 9.675 1.00 73.19 141 ASN A CA 1
ATOM 986 C C . ASN A 1 141 ? 13.959 -7.664 9.489 1.00 73.19 141 ASN A C 1
ATOM 988 O O . ASN A 1 141 ? 14.680 -8.112 8.597 1.00 73.19 141 ASN A O 1
ATOM 992 N N . ALA A 1 142 ? 13.236 -8.458 10.285 1.00 64.81 142 ALA A N 1
ATOM 993 C CA . ALA A 1 142 ? 13.164 -9.904 10.100 1.00 64.81 142 ALA A CA 1
ATOM 994 C C . ALA A 1 142 ? 12.557 -10.266 8.735 1.00 64.81 142 ALA A C 1
ATOM 996 O O . ALA A 1 142 ? 13.069 -11.153 8.056 1.00 64.81 142 ALA A O 1
ATOM 997 N N . GLY A 1 143 ? 11.521 -9.542 8.300 1.00 63.94 143 GLY A N 1
ATOM 998 C CA . GLY A 1 143 ? 10.922 -9.682 6.974 1.00 63.94 143 GLY A CA 1
ATOM 999 C C . GLY A 1 143 ? 11.902 -9.376 5.841 1.00 63.94 143 GLY A C 1
ATOM 1000 O O . GLY A 1 143 ? 11.983 -10.153 4.893 1.00 63.94 143 GLY A O 1
ATOM 1001 N N . ILE A 1 144 ? 12.700 -8.306 5.953 1.00 67.31 144 ILE A N 1
ATOM 1002 C CA . ILE A 1 144 ? 13.768 -7.998 4.984 1.00 67.31 144 ILE A CA 1
ATOM 1003 C C . ILE A 1 144 ? 14.790 -9.135 4.929 1.00 67.31 144 ILE A C 1
ATOM 1005 O O . ILE A 1 144 ? 15.129 -9.594 3.840 1.00 67.31 144 ILE A O 1
ATOM 1009 N N . ALA A 1 145 ? 15.268 -9.606 6.083 1.00 58.78 145 ALA A N 1
ATOM 1010 C CA . ALA A 1 145 ? 16.261 -10.676 6.148 1.00 58.78 145 ALA A CA 1
ATOM 1011 C C . ALA A 1 145 ? 15.730 -11.986 5.544 1.00 58.78 145 ALA A C 1
ATOM 1013 O O . ALA A 1 145 ? 16.407 -12.607 4.725 1.00 58.78 145 ALA A O 1
ATOM 1014 N N . ALA A 1 146 ? 14.502 -12.375 5.896 1.00 62.72 146 ALA A N 1
ATOM 1015 C CA . ALA A 1 146 ? 13.843 -13.552 5.342 1.00 62.72 146 ALA A CA 1
ATOM 1016 C C . ALA A 1 146 ? 13.606 -13.412 3.831 1.00 62.72 146 ALA A C 1
ATOM 1018 O O . ALA A 1 146 ? 13.899 -14.337 3.078 1.00 62.72 146 ALA A O 1
ATOM 1019 N N . GLY A 1 147 ? 13.137 -12.249 3.373 1.00 63.00 147 GLY A N 1
ATOM 1020 C CA . GLY A 1 147 ? 12.928 -11.959 1.955 1.00 63.00 147 GLY A CA 1
ATOM 1021 C C . GLY A 1 147 ? 14.226 -11.995 1.147 1.00 63.00 147 GLY A C 1
ATOM 1022 O O . GLY A 1 147 ? 14.256 -12.589 0.073 1.00 63.00 147 GLY A O 1
ATOM 1023 N N . ALA A 1 148 ? 15.315 -11.434 1.678 1.00 68.38 148 ALA A N 1
ATOM 1024 C CA . ALA A 1 148 ? 16.634 -11.479 1.051 1.00 68.38 148 ALA A CA 1
ATOM 1025 C C . ALA A 1 148 ? 17.198 -12.907 0.994 1.00 68.38 148 ALA A C 1
ATOM 1027 O O . ALA A 1 148 ? 17.716 -13.317 -0.042 1.00 68.38 148 ALA A O 1
ATOM 1028 N N . ALA A 1 149 ? 17.055 -13.684 2.073 1.00 64.88 149 ALA A N 1
ATOM 1029 C CA . ALA A 1 149 ? 17.470 -15.084 2.106 1.00 64.88 149 ALA A CA 1
ATOM 1030 C C . ALA A 1 149 ? 16.680 -15.936 1.099 1.00 64.88 149 ALA A C 1
ATOM 1032 O O . ALA A 1 149 ? 17.275 -16.699 0.341 1.00 64.88 149 ALA A O 1
ATOM 1033 N N . LEU A 1 150 ? 15.354 -15.766 1.037 1.00 64.19 150 LEU A N 1
ATOM 1034 C CA . LEU A 1 150 ? 14.501 -16.442 0.056 1.00 64.19 150 LEU A CA 1
ATOM 1035 C C . LEU A 1 150 ? 14.835 -16.020 -1.377 1.00 64.19 150 LEU A C 1
ATOM 1037 O O . LEU A 1 150 ? 14.942 -16.877 -2.247 1.00 64.19 150 LEU A O 1
ATOM 1041 N N . GLY A 1 151 ? 15.051 -14.727 -1.626 1.00 63.12 151 GLY A N 1
ATOM 1042 C CA . GLY A 1 151 ? 15.475 -14.224 -2.933 1.00 63.12 151 GLY A CA 1
ATOM 1043 C C . GLY A 1 151 ? 16.818 -14.812 -3.368 1.00 63.12 151 GLY A C 1
ATOM 1044 O O . GLY A 1 151 ? 16.945 -15.268 -4.500 1.00 63.12 151 GLY A O 1
ATOM 1045 N N . GLY A 1 152 ? 17.792 -14.878 -2.456 1.00 63.41 152 GLY A N 1
ATOM 1046 C CA . GLY A 1 152 ? 19.090 -15.511 -2.698 1.00 63.41 152 GLY A CA 1
ATOM 1047 C C . GLY A 1 152 ? 18.979 -17.009 -2.990 1.00 63.41 152 GLY A C 1
ATOM 1048 O O . GLY A 1 152 ? 19.640 -17.501 -3.900 1.00 63.41 152 GLY A O 1
ATOM 1049 N N . LEU A 1 153 ? 18.101 -17.725 -2.279 1.00 68.50 153 LEU A N 1
ATOM 1050 C CA . LEU A 1 153 ? 17.812 -19.132 -2.563 1.00 68.50 153 LEU A CA 1
ATOM 1051 C C . LEU A 1 153 ? 17.177 -19.302 -3.945 1.00 68.50 153 LEU A C 1
ATOM 1053 O O . LEU A 1 153 ? 17.633 -20.140 -4.712 1.00 68.50 153 LEU A O 1
ATOM 1057 N N . ILE A 1 154 ? 16.182 -18.496 -4.315 1.00 64.19 154 ILE A N 1
ATOM 1058 C CA . ILE A 1 154 ? 15.543 -18.601 -5.637 1.00 64.19 154 ILE A CA 1
ATOM 1059 C C . ILE A 1 154 ? 16.554 -18.313 -6.759 1.00 64.19 154 ILE A C 1
ATOM 1061 O O . ILE A 1 154 ? 16.615 -19.067 -7.725 1.00 64.19 154 ILE A O 1
ATOM 1065 N N . LEU A 1 155 ? 17.403 -17.293 -6.591 1.00 66.88 155 LEU A N 1
ATOM 1066 C CA . LEU A 1 155 ? 18.491 -16.979 -7.528 1.00 66.88 155 LEU A CA 1
ATOM 1067 C C . LEU A 1 155 ? 19.551 -18.087 -7.624 1.00 66.88 155 LEU A C 1
ATOM 1069 O O . LEU A 1 155 ? 20.263 -18.164 -8.619 1.00 66.88 155 LEU A O 1
ATOM 1073 N N . SER A 1 156 ? 19.682 -18.938 -6.602 1.00 67.88 156 SER A N 1
ATOM 1074 C CA . SER A 1 156 ? 20.612 -20.074 -6.633 1.00 67.88 156 SER A CA 1
ATOM 1075 C C . SER A 1 156 ? 20.107 -21.257 -7.465 1.00 67.88 156 SER A C 1
ATOM 1077 O O . SER A 1 156 ? 20.908 -22.113 -7.838 1.00 67.88 156 SER A O 1
ATOM 1079 N N . PHE A 1 157 ? 18.805 -21.295 -7.778 1.00 64.88 157 PHE A N 1
ATOM 1080 C CA . PHE A 1 157 ? 18.181 -22.366 -8.557 1.00 64.88 157 PHE A CA 1
ATOM 1081 C C . PHE A 1 157 ? 17.721 -21.928 -9.959 1.00 64.88 157 PHE A C 1
ATOM 1083 O O . PHE A 1 157 ? 17.545 -22.805 -10.802 1.00 64.88 157 PHE A O 1
ATOM 1090 N N . ASP A 1 158 ? 17.521 -20.626 -10.224 1.00 60.31 158 ASP A N 1
ATOM 1091 C CA . ASP A 1 158 ? 16.964 -20.132 -11.496 1.00 60.31 158 ASP A CA 1
ATOM 1092 C C . ASP A 1 158 ? 17.303 -18.651 -11.814 1.00 60.31 158 ASP A C 1
ATOM 1094 O O . ASP A 1 158 ? 17.896 -17.929 -11.009 1.00 60.31 158 ASP A O 1
ATOM 1098 N N . GLU A 1 159 ? 16.907 -18.181 -13.000 1.00 67.38 159 GLU A N 1
ATOM 1099 C CA . GLU A 1 159 ? 17.080 -16.806 -13.480 1.00 67.38 159 GLU A CA 1
ATOM 1100 C C . GLU A 1 159 ? 16.242 -15.784 -12.673 1.00 67.38 159 GLU A C 1
ATOM 1102 O O . GLU A 1 159 ? 15.120 -16.045 -12.235 1.00 67.38 159 GLU A O 1
ATOM 1107 N N . ALA A 1 160 ? 16.757 -14.558 -12.506 1.00 65.75 160 ALA A N 1
ATOM 1108 C CA . ALA A 1 160 ? 16.133 -13.504 -11.691 1.00 65.75 160 ALA A CA 1
ATOM 1109 C C . ALA A 1 160 ? 14.677 -13.165 -12.079 1.00 65.75 160 ALA A C 1
ATOM 1111 O O . ALA A 1 160 ? 13.895 -12.712 -11.241 1.00 65.75 160 ALA A O 1
ATOM 1112 N N . ARG A 1 161 ? 14.282 -13.413 -13.335 1.00 65.31 161 ARG A N 1
ATOM 1113 C CA . ARG A 1 161 ? 12.903 -13.233 -13.819 1.00 65.31 161 ARG A CA 1
ATOM 1114 C C . ARG A 1 161 ? 11.904 -14.101 -13.055 1.00 65.31 161 ARG A C 1
ATOM 1116 O O . ARG A 1 161 ? 10.825 -13.620 -12.705 1.00 65.31 161 ARG A O 1
ATOM 1123 N N . THR A 1 162 ? 12.248 -15.351 -12.772 1.00 67.31 162 THR A N 1
ATOM 1124 C CA . THR A 1 162 ? 11.339 -16.309 -12.131 1.00 67.31 162 THR A CA 1
ATOM 1125 C C . THR A 1 162 ? 11.093 -15.950 -10.667 1.00 67.31 162 THR A C 1
ATOM 1127 O O . THR A 1 162 ? 9.980 -16.117 -10.166 1.00 67.31 162 THR A O 1
ATOM 1130 N N . ALA A 1 163 ? 12.082 -15.339 -10.005 1.00 69.62 163 ALA A N 1
ATOM 1131 C CA . ALA A 1 163 ? 11.937 -14.790 -8.658 1.00 69.62 163 ALA A CA 1
ATOM 1132 C C . ALA A 1 163 ? 10.884 -13.673 -8.592 1.00 69.62 163 ALA A C 1
ATOM 1134 O O . ALA A 1 163 ? 10.048 -13.663 -7.685 1.00 69.62 163 ALA A O 1
ATOM 1135 N N . PHE A 1 164 ? 10.866 -12.766 -9.575 1.00 71.69 164 PHE A N 1
ATOM 1136 C CA . PHE A 1 164 ? 9.856 -11.705 -9.645 1.00 71.69 164 PHE A CA 1
ATOM 1137 C C . PHE A 1 164 ? 8.458 -12.252 -9.946 1.00 71.69 164 PHE A C 1
ATOM 1139 O O . PHE A 1 164 ? 7.479 -11.778 -9.373 1.00 71.69 164 PHE A O 1
ATOM 1146 N N . LEU A 1 165 ? 8.347 -13.290 -10.779 1.00 72.12 165 LEU A N 1
ATOM 1147 C CA . LEU A 1 165 ? 7.066 -13.947 -11.053 1.00 72.12 165 LEU A CA 1
ATOM 1148 C C . LEU A 1 165 ? 6.509 -14.661 -9.810 1.00 72.12 165 LEU A C 1
ATOM 1150 O O . LEU A 1 165 ? 5.332 -14.498 -9.482 1.00 72.12 165 LEU A O 1
ATOM 1154 N N . ALA A 1 166 ? 7.356 -15.387 -9.077 1.00 68.88 166 ALA A N 1
ATOM 1155 C CA . ALA A 1 166 ? 6.988 -16.015 -7.810 1.00 68.88 166 ALA A CA 1
ATOM 1156 C C . ALA A 1 166 ? 6.563 -14.973 -6.760 1.00 68.88 166 ALA A C 1
ATOM 1158 O O . ALA A 1 166 ? 5.532 -15.139 -6.107 1.00 68.88 166 ALA A O 1
ATOM 1159 N N . GLY A 1 167 ? 7.303 -13.864 -6.646 1.00 68.31 167 GLY A N 1
ATOM 1160 C CA . GLY A 1 167 ? 6.951 -12.736 -5.780 1.00 68.31 167 GLY A CA 1
ATOM 1161 C C . GLY A 1 167 ? 5.627 -12.071 -6.172 1.00 68.31 167 GLY A C 1
ATOM 1162 O O . GLY A 1 167 ? 4.800 -11.774 -5.307 1.00 68.31 167 GLY A O 1
ATOM 1163 N N . GLY A 1 168 ? 5.374 -11.898 -7.471 1.00 67.88 168 GLY A N 1
ATOM 1164 C CA . GLY A 1 168 ? 4.104 -11.399 -7.999 1.00 67.88 168 GLY A CA 1
ATOM 1165 C C . GLY A 1 168 ? 2.928 -12.314 -7.654 1.00 67.88 168 GLY A C 1
ATOM 1166 O O . GLY A 1 168 ? 1.919 -11.838 -7.139 1.00 67.88 168 GLY A O 1
ATOM 1167 N N . LEU A 1 169 ? 3.071 -13.629 -7.846 1.00 73.81 169 LEU A N 1
ATOM 1168 C CA . LEU A 1 169 ? 2.050 -14.622 -7.486 1.00 73.81 169 LEU A CA 1
ATOM 1169 C C . LEU A 1 169 ? 1.741 -14.615 -5.984 1.00 73.81 169 LEU A C 1
ATOM 1171 O O . LEU A 1 169 ? 0.573 -14.595 -5.605 1.00 73.81 169 LEU A O 1
ATOM 1175 N N . LEU A 1 170 ? 2.770 -14.560 -5.135 1.00 72.44 170 LEU A N 1
ATOM 1176 C CA . LEU A 1 170 ? 2.630 -14.409 -3.681 1.00 72.44 170 LEU A CA 1
ATOM 1177 C C . LEU A 1 170 ? 1.899 -13.118 -3.294 1.00 72.44 170 LEU A C 1
ATOM 1179 O O . LEU A 1 170 ? 1.083 -13.101 -2.374 1.00 72.44 170 LEU A O 1
ATOM 1183 N N . THR A 1 171 ? 2.167 -12.030 -4.011 1.00 72.75 171 THR A N 1
ATOM 1184 C CA . THR A 1 171 ? 1.498 -10.749 -3.768 1.00 72.75 171 THR A CA 1
ATOM 1185 C C . THR A 1 171 ? 0.026 -10.815 -4.172 1.00 72.75 171 THR A C 1
ATOM 1187 O O . THR A 1 171 ? -0.836 -10.321 -3.447 1.00 72.75 171 THR A O 1
ATOM 1190 N N . VAL A 1 172 ? -0.290 -11.477 -5.289 1.00 72.31 172 VAL A N 1
ATOM 1191 C CA . VAL A 1 172 ? -1.669 -11.689 -5.748 1.00 72.31 172 VAL A CA 1
ATOM 1192 C C . VAL A 1 172 ? -2.441 -12.581 -4.776 1.00 72.31 172 VAL A C 1
ATOM 1194 O O . VAL A 1 172 ? -3.574 -12.249 -4.429 1.00 72.31 172 VAL A O 1
ATOM 1197 N N . THR A 1 173 ? -1.850 -13.669 -4.274 1.00 72.25 173 THR A N 1
ATOM 1198 C CA . THR A 1 173 ? -2.515 -14.522 -3.275 1.00 72.25 173 THR A CA 1
ATOM 1199 C C . THR A 1 173 ? -2.767 -13.755 -1.980 1.00 72.25 173 THR A C 1
ATOM 1201 O O . THR A 1 173 ? -3.897 -13.757 -1.488 1.00 72.25 173 THR A O 1
ATOM 1204 N N . ALA A 1 174 ? -1.785 -12.996 -1.485 1.00 71.00 174 ALA A N 1
ATOM 1205 C CA . ALA A 1 174 ? -1.969 -12.109 -0.337 1.00 71.00 174 ALA A CA 1
ATOM 1206 C C . ALA A 1 174 ? -3.098 -11.089 -0.568 1.00 71.00 174 ALA A C 1
ATOM 1208 O O . ALA A 1 174 ? -3.924 -10.871 0.318 1.00 71.00 174 ALA A O 1
ATOM 1209 N N . TRP A 1 175 ? -3.195 -10.522 -1.774 1.00 73.44 175 TRP A N 1
ATOM 1210 C CA . TRP A 1 175 ? -4.256 -9.586 -2.153 1.00 73.44 175 TRP A CA 1
ATOM 1211 C C . TRP A 1 175 ? -5.640 -10.239 -2.145 1.00 73.44 175 TRP A C 1
ATOM 1213 O O . TRP A 1 175 ? -6.583 -9.680 -1.585 1.00 73.44 175 TRP A O 1
ATOM 1223 N N . THR A 1 176 ? -5.767 -11.454 -2.689 1.00 69.94 176 THR A N 1
ATOM 1224 C CA . THR A 1 176 ? -7.038 -12.199 -2.672 1.00 69.94 176 THR A CA 1
ATOM 1225 C C . THR A 1 176 ? -7.491 -12.538 -1.254 1.00 69.94 176 THR A C 1
ATOM 1227 O O . THR A 1 176 ? -8.662 -12.350 -0.933 1.00 69.94 176 THR A O 1
ATOM 1230 N N . VAL A 1 177 ? -6.572 -12.947 -0.375 1.00 72.81 177 VAL A N 1
ATOM 1231 C CA . VAL A 1 177 ? -6.873 -13.242 1.034 1.00 72.81 177 VAL A CA 1
ATOM 1232 C C . VAL A 1 177 ? -7.334 -11.983 1.770 1.00 72.81 177 VAL A C 1
ATOM 1234 O O . VAL A 1 177 ? -8.328 -12.029 2.495 1.00 72.81 177 VAL A O 1
ATOM 1237 N N . LEU A 1 178 ? -6.676 -10.843 1.544 1.00 69.69 178 LEU A N 1
ATOM 1238 C CA . LEU A 1 178 ? -7.052 -9.564 2.155 1.00 69.69 178 LEU A CA 1
ATOM 1239 C C . LEU A 1 178 ? -8.423 -9.069 1.684 1.00 69.69 178 LEU A C 1
ATOM 1241 O O . LEU A 1 178 ? -9.232 -8.637 2.503 1.00 69.69 178 LEU A O 1
ATOM 1245 N N . LEU A 1 179 ? -8.717 -9.167 0.386 1.00 69.88 179 LEU A N 1
ATOM 1246 C CA . LEU A 1 179 ? -10.007 -8.750 -0.168 1.00 69.88 179 LEU A CA 1
ATOM 1247 C C . LEU A 1 179 ? -11.160 -9.662 0.260 1.00 69.88 179 LEU A C 1
ATOM 1249 O O . LEU A 1 179 ? -12.263 -9.171 0.496 1.00 69.88 179 LEU A O 1
ATOM 1253 N N . VAL A 1 180 ? -10.928 -10.972 0.372 1.00 69.94 180 VAL A N 1
ATOM 1254 C CA . VAL A 1 180 ? -11.931 -11.925 0.873 1.00 69.94 180 VAL A CA 1
ATOM 1255 C C . VAL A 1 180 ? -12.156 -11.721 2.373 1.00 69.94 180 VAL A C 1
ATOM 1257 O O . VAL A 1 180 ? -13.302 -11.611 2.802 1.00 69.94 180 VAL A O 1
ATOM 1260 N N . GLY A 1 181 ? -11.090 -11.564 3.162 1.00 59.38 181 GLY A N 1
ATOM 1261 C CA . GLY A 1 181 ? -11.185 -11.288 4.599 1.00 59.38 181 GLY A CA 1
ATOM 1262 C C . GLY A 1 181 ? -11.896 -9.968 4.914 1.00 59.38 181 GLY A C 1
ATOM 1263 O O . GLY A 1 181 ? -12.742 -9.923 5.806 1.00 59.38 181 GLY A O 1
ATOM 1264 N N . ALA A 1 182 ? -11.633 -8.909 4.142 1.00 58.38 182 ALA A N 1
ATOM 1265 C CA . ALA A 1 182 ? -12.304 -7.617 4.299 1.00 58.38 182 ALA A CA 1
ATOM 1266 C C . ALA A 1 182 ? -13.812 -7.679 3.989 1.00 58.38 182 ALA A C 1
ATOM 1268 O O . ALA A 1 182 ? -14.594 -6.961 4.610 1.00 58.38 182 ALA A O 1
ATOM 1269 N N . ARG A 1 183 ? -14.239 -8.554 3.066 1.00 56.44 183 ARG A N 1
ATOM 1270 C CA . ARG A 1 183 ? -15.663 -8.778 2.762 1.00 56.44 183 ARG A CA 1
ATOM 1271 C C . ARG A 1 183 ? -16.387 -9.516 3.887 1.00 56.44 183 ARG A C 1
ATOM 1273 O O . ARG A 1 183 ? -17.525 -9.171 4.174 1.00 56.44 183 ARG A O 1
ATOM 1280 N N . CYS A 1 184 ? -15.728 -10.469 4.548 1.00 44.12 184 CYS A N 1
ATOM 1281 C CA . CYS A 1 184 ? -16.314 -11.214 5.668 1.00 44.12 184 CYS A CA 1
ATOM 1282 C C . CYS A 1 184 ? -16.549 -10.345 6.913 1.00 44.12 184 CYS A C 1
ATOM 1284 O O . CYS A 1 184 ? -17.505 -10.572 7.641 1.00 44.12 184 CYS A O 1
ATOM 1286 N N . VAL A 1 185 ? -15.708 -9.334 7.154 1.00 49.69 185 VAL A N 1
ATOM 1287 C CA . VAL A 1 185 ? -15.869 -8.399 8.287 1.00 49.69 185 VAL A CA 1
ATOM 1288 C C . VAL A 1 185 ? -16.963 -7.352 8.026 1.00 49.69 185 VAL A C 1
ATOM 1290 O O . VAL A 1 185 ? -17.522 -6.789 8.963 1.00 49.69 185 VAL A O 1
ATOM 1293 N N . ALA A 1 186 ? -17.279 -7.084 6.758 1.00 45.31 186 ALA A N 1
ATOM 1294 C CA . ALA A 1 186 ? -18.261 -6.082 6.357 1.00 45.31 186 ALA A CA 1
ATOM 1295 C C . ALA A 1 186 ? -19.710 -6.606 6.288 1.00 45.31 186 ALA A C 1
ATOM 1297 O O . ALA A 1 186 ? -20.597 -5.807 5.992 1.00 45.31 186 ALA A O 1
ATOM 1298 N N . ASP A 1 187 ? -19.965 -7.898 6.542 1.00 38.06 187 ASP A N 1
ATOM 1299 C CA . ASP A 1 187 ? -21.322 -8.459 6.606 1.00 38.06 187 ASP A CA 1
ATOM 1300 C C . ASP A 1 187 ? -21.870 -8.396 8.048 1.00 38.06 187 ASP A C 1
ATOM 1302 O O . ASP A 1 187 ? -21.426 -9.152 8.911 1.00 38.06 187 ASP A O 1
ATOM 1306 N N . PRO A 1 188 ? -22.837 -7.511 8.351 1.00 42.94 188 PRO A N 1
ATOM 1307 C CA . PRO A 1 188 ? -23.387 -7.347 9.694 1.00 42.94 188 PRO A CA 1
ATOM 1308 C C . PRO A 1 188 ? -24.440 -8.414 10.063 1.00 42.94 188 PRO A C 1
ATOM 1310 O O . PRO A 1 188 ? -25.236 -8.180 10.971 1.00 42.94 188 PRO A O 1
ATOM 1313 N N . ARG A 1 189 ? -24.513 -9.550 9.349 1.00 43.50 189 ARG A N 1
ATOM 1314 C CA . ARG A 1 189 ? -25.542 -10.595 9.539 1.00 43.50 189 ARG A CA 1
ATOM 1315 C C . ARG A 1 189 ? -25.055 -11.913 10.162 1.00 43.50 189 ARG A C 1
ATOM 1317 O O . ARG A 1 189 ? -25.779 -12.903 10.056 1.00 43.50 189 ARG A O 1
ATOM 1324 N N . GLN A 1 190 ? -23.898 -11.943 10.822 1.00 42.81 190 GLN A N 1
ATOM 1325 C CA . GLN A 1 190 ? -23.482 -13.088 11.651 1.00 42.81 190 GLN A CA 1
ATOM 1326 C C . GLN A 1 190 ? -23.445 -12.733 13.133 1.00 42.81 190 GLN A C 1
ATOM 1328 O O . GLN A 1 190 ? -22.875 -11.671 13.468 1.00 42.81 190 GLN A O 1
#

Foldseek 3Di:
DVLVVVVVCVVCVVVVCLVVVCVVVVHDSVVSVCVVVVVVVVCVVVVVVVCVVCVPPPPVVVVVVVLVVLLLVLLLLLLVLLLCLLVQCLVPVVDPVSPVVSVVSNVVSVSSNLVSQLVVLCVVPPPCSVVSNVVVVVVVVVVVVVLVVVLVVVVVPDDNSVVSVVSSVVSVVVSVVSVVVVVVVPDPPD

pLDDT: mean 70.14, std 9.31, range [38.06, 85.38]

Sequence (190 aa):
MLAAFTFNTAENLPVGLLELISESLGVSLPAVGFLVTGYGVTVAVASVPLAHAVRAVPRRHVLTGVLAALVVSSLVAALATQGVGMLGLYAAGAHQVAVVVFLVLMGGALGPVFMATQNAMLHCAPGRTDIALAANSGAYNAGIAAGAALGGLILSFDEARTAFLAGGLLTVTAWTVLLVGARCVADPRQ

Secondary structure (DSSP, 8-state):
-HHHHHHHHHHHHHHHTHHHHHHHHT--HHHHHHHHHHHHHHHHHHHHHHHHHTTTS-HHHHHHHHHHHHHHHHHHHHHHHHHHHHHHHHHHTTSHHHHHHHHHHHHHTHHHHHHHHHHHHHHHSTT-HHHHHHHHHHHHHHHHHHHHHHHHHHHHHS-HHHHHHHHHHHHHHHHHHHHHHHHHHT-TT-